Protein AF-A0A925S774-F1 (afdb_monomer_lite)

Sequence (255 aa):
MPGLASLSSIQEVMAKPLRQSVIISGEKPARPSYGESISQSTIIVLGDYANTGKIKVSEVLSGDPSWTNKTLTLRSPLVMGCRLQPVPSFKNGAFIYRPPQSKGGRWGITNEEYWEAFDLPDQISFVKYLVPIYKKQSEQQRLQALSELFIEQNIPKAGEFDGDPHSTFKKEFLWAITKMRKPENFEIVQKLYGRKDLSSTDKLSLQDWIGNTLDPRANSLLIEALNSKDRFVVSDAVTKLTSYYRNDKTDAALL

Radius of gyration: 23.53 Å; chains: 1; bounding box: 48×36×99 Å

Structure (mmCIF, N/CA/C/O backbone):
data_AF-A0A925S774-F1
#
_entry.id   AF-A0A925S774-F1
#
loop_
_atom_site.group_PDB
_atom_site.id
_atom_site.type_symbol
_atom_site.label_atom_id
_atom_site.label_alt_id
_atom_site.label_comp_id
_atom_site.label_asym_id
_atom_site.label_entity_id
_atom_site.label_seq_id
_atom_site.pdbx_PDB_ins_code
_atom_site.Cartn_x
_atom_site.Cartn_y
_atom_site.Cartn_z
_atom_site.occupancy
_atom_site.B_iso_or_equiv
_atom_site.auth_seq_id
_atom_site.auth_comp_id
_atom_site.auth_asym_id
_atom_site.auth_atom_id
_atom_site.pdbx_PDB_model_num
ATOM 1 N N . MET A 1 1 ? -5.543 -14.238 65.772 1.00 36.91 1 MET A N 1
ATOM 2 C CA . MET A 1 1 ? -4.704 -14.176 64.558 1.00 36.91 1 MET A CA 1
ATOM 3 C C . MET A 1 1 ? -5.499 -14.739 63.387 1.00 36.91 1 MET A C 1
ATOM 5 O O . MET A 1 1 ? -6.202 -15.720 63.601 1.00 36.91 1 MET A O 1
ATOM 9 N N . PRO A 1 2 ? -5.473 -14.075 62.222 1.00 37.09 2 PRO A N 1
ATOM 10 C CA . PRO A 1 2 ? -6.394 -14.298 61.111 1.00 37.09 2 PRO A CA 1
ATOM 11 C C . PRO A 1 2 ? -5.859 -15.336 60.114 1.00 37.09 2 PRO A C 1
ATOM 13 O O . PRO A 1 2 ? -4.668 -15.355 59.812 1.00 37.09 2 PRO A O 1
ATOM 16 N N . GLY A 1 3 ? -6.748 -16.170 59.574 1.00 34.72 3 GLY A N 1
ATOM 17 C CA . GLY A 1 3 ? -6.476 -17.009 58.408 1.00 34.72 3 GLY A CA 1
ATOM 18 C C . GLY A 1 3 ? -6.933 -16.287 57.144 1.00 34.72 3 GLY A C 1
ATOM 19 O O . GLY A 1 3 ? -8.131 -16.153 56.909 1.00 34.72 3 GLY A O 1
ATOM 20 N N . LEU A 1 4 ? -5.975 -15.783 56.368 1.00 38.62 4 LEU A N 1
ATOM 21 C CA . LEU A 1 4 ? -6.181 -15.188 55.049 1.00 38.62 4 LEU A CA 1
ATOM 22 C C . LEU A 1 4 ? -6.755 -16.238 54.087 1.00 38.62 4 LEU A C 1
ATOM 24 O O . LEU A 1 4 ? -6.073 -17.196 53.725 1.00 38.62 4 LEU A O 1
ATOM 28 N N . ALA A 1 5 ? -8.001 -16.039 53.660 1.00 40.75 5 ALA A N 1
ATOM 29 C CA . ALA A 1 5 ? -8.558 -16.743 52.516 1.00 40.75 5 ALA A CA 1
ATOM 30 C C . ALA A 1 5 ? -7.826 -16.271 51.251 1.00 40.75 5 ALA A C 1
ATOM 32 O O . ALA A 1 5 ? -7.873 -15.098 50.881 1.00 40.75 5 ALA A O 1
ATOM 33 N N . SER A 1 6 ? -7.106 -17.208 50.641 1.00 39.47 6 SER A N 1
ATOM 34 C CA . SER A 1 6 ? -6.408 -17.066 49.368 1.00 39.47 6 SER A CA 1
ATOM 35 C C . SER A 1 6 ? -7.369 -16.580 48.279 1.00 39.47 6 SER A C 1
ATOM 37 O O . SER A 1 6 ? -8.376 -17.228 47.991 1.00 39.47 6 SER A O 1
ATOM 39 N N . LEU A 1 7 ? -7.045 -15.427 47.693 1.00 38.47 7 LEU A N 1
ATOM 40 C CA . LEU A 1 7 ? -7.668 -14.895 46.487 1.00 38.47 7 LEU A CA 1
ATOM 41 C C . LEU A 1 7 ? -7.453 -15.901 45.353 1.00 38.47 7 LEU A C 1
ATOM 43 O O . LEU A 1 7 ? -6.357 -16.016 44.807 1.00 38.47 7 LEU A O 1
ATOM 47 N N . SER A 1 8 ? -8.510 -16.633 45.008 1.00 38.59 8 SER A N 1
ATOM 48 C CA . SER A 1 8 ? -8.566 -17.434 43.792 1.00 38.59 8 SER A CA 1
ATOM 49 C C . SER A 1 8 ? -8.264 -16.533 42.599 1.00 38.59 8 SER A C 1
ATOM 51 O O . SER A 1 8 ? -8.978 -15.560 42.343 1.00 38.59 8 SER A O 1
ATOM 53 N N . SER A 1 9 ? -7.184 -16.866 41.903 1.00 38.69 9 SER A N 1
ATOM 54 C CA . SER A 1 9 ? -6.760 -16.271 40.649 1.00 38.69 9 SER A CA 1
ATOM 55 C C . SER A 1 9 ? -7.933 -16.192 39.675 1.00 38.69 9 SER A C 1
ATOM 57 O O . SER A 1 9 ? -8.480 -17.202 39.233 1.00 38.69 9 SER A O 1
ATOM 59 N N . ILE A 1 10 ? -8.317 -14.967 39.321 1.00 38.22 10 ILE A N 1
ATOM 60 C CA . ILE A 1 10 ? -9.140 -14.713 38.145 1.00 38.22 10 ILE A CA 1
ATOM 61 C C . ILE A 1 10 ? -8.272 -15.123 36.956 1.00 38.22 10 ILE A C 1
ATOM 63 O O . ILE A 1 10 ? -7.380 -14.386 36.542 1.00 38.22 10 ILE A O 1
ATOM 67 N N . GLN A 1 11 ? -8.475 -16.339 36.453 1.00 32.88 11 GLN A N 1
ATOM 68 C CA . GLN A 1 11 ? -7.984 -16.712 35.136 1.00 32.88 11 GLN A CA 1
ATOM 69 C C . GLN A 1 11 ? -8.674 -15.789 34.133 1.00 32.88 11 GLN A C 1
ATOM 71 O O . GLN A 1 11 ? -9.868 -15.925 33.864 1.00 32.88 11 GLN A O 1
ATOM 76 N N . GLU A 1 12 ? -7.921 -14.827 33.600 1.00 34.88 12 GLU A N 1
ATOM 77 C CA . GLU A 1 12 ? -8.267 -14.157 32.355 1.00 34.88 12 GLU A CA 1
ATOM 78 C C . GLU A 1 12 ? -8.501 -15.243 31.306 1.00 34.88 12 GLU A C 1
ATOM 80 O O . GLU A 1 12 ? -7.576 -15.893 30.817 1.00 34.88 12 GLU A O 1
ATOM 85 N N . VAL A 1 13 ? -9.773 -15.482 30.991 1.00 34.94 13 VAL A N 1
ATOM 86 C CA . VAL A 1 13 ? -10.162 -16.297 29.849 1.00 34.94 13 VAL A CA 1
ATOM 87 C C . VAL A 1 13 ? -9.709 -15.522 28.618 1.00 34.94 13 VAL A C 1
ATOM 89 O O . VAL A 1 13 ? -10.428 -14.653 28.123 1.00 34.94 13 VAL A O 1
ATOM 92 N N . MET A 1 14 ? -8.489 -15.800 28.155 1.00 37.44 14 MET A N 1
ATOM 93 C CA . MET A 1 14 ? -7.995 -15.302 26.880 1.00 37.44 14 MET A CA 1
ATOM 94 C C . MET A 1 14 ? -8.984 -15.754 25.806 1.00 37.44 14 MET A C 1
ATOM 96 O O . MET A 1 14 ? -9.117 -16.946 25.517 1.00 37.44 14 MET A O 1
ATOM 100 N N . ALA A 1 15 ? -9.753 -14.802 25.279 1.00 47.84 15 ALA A N 1
ATOM 101 C CA . ALA A 1 15 ? -10.715 -15.065 24.225 1.00 47.84 15 ALA A CA 1
ATOM 102 C C . ALA A 1 15 ? -9.961 -15.666 23.033 1.00 47.84 15 ALA A C 1
ATOM 104 O O . ALA A 1 15 ? -8.991 -15.081 22.553 1.00 47.84 15 ALA A O 1
ATOM 105 N N . LYS A 1 16 ? -10.383 -16.853 22.580 1.00 51.81 16 LYS A N 1
ATOM 106 C CA . LYS A 1 16 ? -9.793 -17.480 21.393 1.00 51.81 16 LYS A CA 1
ATOM 107 C C . LYS A 1 16 ? -9.927 -16.516 20.202 1.00 51.81 16 LYS A C 1
ATOM 109 O O . LYS A 1 16 ? -11.007 -15.941 20.043 1.00 51.81 16 LYS A O 1
ATOM 114 N N . PRO A 1 17 ? -8.877 -16.343 19.380 1.00 56.78 17 PRO A N 1
ATOM 115 C CA . PRO A 1 17 ? -8.940 -15.471 18.213 1.00 56.78 17 PRO A CA 1
ATOM 116 C C . PRO A 1 17 ? -10.070 -15.914 17.273 1.00 56.78 17 PRO A C 1
ATOM 118 O O . PRO A 1 17 ? -10.268 -17.111 17.038 1.00 56.78 17 PRO A O 1
ATOM 121 N N . LEU A 1 18 ? -10.840 -14.940 16.779 1.00 60.78 18 LEU A N 1
ATOM 122 C CA . LEU A 1 18 ? -11.929 -15.158 15.829 1.00 60.78 18 LEU A CA 1
ATOM 123 C C . LEU A 1 18 ? -11.348 -15.688 14.513 1.00 60.78 18 LEU A C 1
ATOM 125 O O . LEU A 1 18 ? -10.539 -15.021 13.882 1.00 60.78 18 LEU A O 1
ATOM 129 N N . ARG A 1 19 ? -11.779 -16.882 14.090 1.00 66.50 19 ARG A N 1
ATOM 130 C CA . ARG A 1 19 ? -11.397 -17.473 12.790 1.00 66.50 19 ARG A CA 1
ATOM 131 C C . ARG A 1 19 ? -12.349 -17.110 11.651 1.00 66.50 19 ARG A C 1
ATOM 133 O O . ARG A 1 19 ? -12.074 -17.399 10.493 1.00 66.50 19 ARG A O 1
ATOM 140 N N . GLN A 1 20 ? -13.498 -16.535 11.988 1.00 74.50 20 GLN A N 1
ATOM 141 C CA . GLN A 1 20 ? -14.503 -16.063 11.046 1.00 74.50 20 GLN A CA 1
ATOM 142 C C . GLN A 1 20 ? -14.940 -14.674 11.485 1.00 74.50 20 GLN A C 1
ATOM 144 O O . GLN A 1 20 ? -15.137 -14.437 12.679 1.00 74.50 20 GLN A O 1
ATOM 149 N N . SER A 1 21 ? -15.065 -13.774 10.514 1.00 76.25 21 SER A N 1
ATOM 150 C CA . SER A 1 21 ? -15.484 -12.402 10.762 1.00 76.25 21 SER A CA 1
ATOM 151 C C . SER A 1 21 ? -16.943 -12.404 11.209 1.00 76.25 21 SER A C 1
ATOM 153 O O . SER A 1 21 ? -17.798 -13.024 10.572 1.00 76.25 21 SER A O 1
ATOM 155 N N . VAL A 1 22 ? -17.226 -11.719 12.311 1.00 76.44 22 VAL A N 1
ATOM 156 C CA . VAL A 1 22 ? -18.592 -11.373 12.711 1.00 76.44 22 VAL A CA 1
ATOM 157 C C . VAL A 1 22 ? -19.098 -10.158 11.933 1.00 76.44 22 VAL A C 1
ATOM 159 O O . VAL A 1 22 ? -20.306 -9.923 11.865 1.00 76.44 22 VAL A O 1
ATOM 162 N N . ILE A 1 23 ? -18.188 -9.398 11.317 1.00 72.94 23 ILE A N 1
ATOM 163 C CA . ILE A 1 23 ? -18.511 -8.366 10.339 1.00 72.94 23 ILE A CA 1
ATOM 164 C C . ILE A 1 23 ? -18.872 -9.057 9.018 1.00 72.94 23 ILE A C 1
ATOM 166 O O . ILE A 1 23 ? -18.025 -9.403 8.194 1.00 72.94 23 ILE A O 1
ATOM 170 N N . ILE A 1 24 ? -20.171 -9.230 8.777 1.00 67.50 24 ILE A N 1
ATOM 171 C CA . ILE A 1 24 ? -20.668 -9.745 7.497 1.00 67.50 24 ILE A CA 1
ATOM 172 C C . ILE A 1 24 ? -20.478 -8.661 6.430 1.00 67.50 24 ILE A C 1
ATOM 174 O O . ILE A 1 24 ? -21.364 -7.842 6.179 1.00 67.50 24 ILE A O 1
ATOM 178 N N . SER A 1 25 ? -19.308 -8.642 5.795 1.00 56.09 25 SER A N 1
ATOM 179 C CA . SER A 1 25 ? -19.099 -7.831 4.598 1.00 56.09 25 SER A CA 1
ATOM 180 C C . SER A 1 25 ? -20.001 -8.348 3.468 1.00 56.09 25 SER A C 1
ATOM 182 O O . SER A 1 25 ? -20.034 -9.542 3.171 1.00 56.09 25 SER A O 1
ATOM 184 N N . GLY A 1 26 ? -20.777 -7.455 2.844 1.00 50.75 26 GLY A N 1
ATOM 185 C CA . GLY A 1 26 ? -21.326 -7.733 1.514 1.00 50.75 26 GLY A CA 1
ATOM 186 C C . GLY A 1 26 ? -20.190 -7.902 0.497 1.00 50.75 26 GLY A C 1
ATOM 187 O O . GLY A 1 26 ? -19.031 -7.628 0.811 1.00 50.75 26 GLY A O 1
ATOM 188 N N . GLU A 1 27 ? -20.500 -8.327 -0.730 1.00 38.78 27 GLU A N 1
ATOM 189 C CA . GLU A 1 27 ? -19.488 -8.400 -1.790 1.00 38.78 27 GLU A CA 1
ATOM 190 C C . GLU A 1 27 ? -18.751 -7.049 -1.928 1.00 38.78 27 GLU A C 1
ATOM 192 O O . GLU A 1 27 ? -19.348 -6.040 -2.302 1.00 38.78 27 GLU A O 1
ATOM 197 N N . LYS A 1 28 ? -17.443 -7.082 -1.623 1.00 39.91 28 LYS A N 1
ATOM 198 C CA . LYS A 1 28 ? -16.423 -6.010 -1.587 1.00 39.91 28 LYS A CA 1
ATOM 199 C C . LYS A 1 28 ? -16.338 -5.147 -0.313 1.00 39.91 28 LYS A C 1
ATOM 201 O O . LYS A 1 28 ? -17.133 -4.227 -0.130 1.00 39.91 28 LYS A O 1
ATOM 206 N N . PRO A 1 29 ? -15.196 -5.195 0.400 1.00 44.47 29 PRO A N 1
ATOM 207 C CA . PRO A 1 29 ? -14.513 -3.959 0.759 1.00 44.47 29 PRO A CA 1
ATOM 208 C C . PRO A 1 29 ? -14.021 -3.319 -0.550 1.00 44.47 29 PRO A C 1
ATOM 210 O O . PRO A 1 29 ? -13.108 -3.817 -1.202 1.00 44.47 29 PRO A O 1
ATOM 213 N N . ALA A 1 30 ? -14.664 -2.238 -0.994 1.00 47.44 30 ALA A N 1
ATOM 214 C CA . ALA A 1 30 ? -14.356 -1.555 -2.257 1.00 47.44 30 ALA A CA 1
ATOM 215 C C . ALA A 1 30 ? -13.073 -0.699 -2.204 1.00 47.44 30 ALA A C 1
ATOM 217 O O . ALA A 1 30 ? -12.973 0.299 -2.920 1.00 47.44 30 ALA A O 1
ATOM 218 N N . ARG A 1 31 ? -12.109 -1.037 -1.338 1.00 59.59 31 ARG A N 1
ATOM 219 C CA . ARG A 1 31 ? -10.881 -0.256 -1.169 1.00 59.59 31 ARG A CA 1
ATOM 220 C C . ARG A 1 31 ? -9.673 -1.002 -1.719 1.00 59.59 31 ARG A C 1
ATOM 222 O O . ARG A 1 31 ? -9.519 -2.188 -1.441 1.00 59.59 31 ARG A O 1
ATOM 229 N N . PRO A 1 32 ? -8.828 -0.322 -2.507 1.00 64.06 32 PRO A N 1
ATOM 230 C CA . PRO A 1 32 ? -7.677 -0.945 -3.139 1.00 64.06 32 PRO A CA 1
ATOM 231 C C . PRO A 1 32 ? -6.551 -1.286 -2.148 1.00 64.06 32 PRO A C 1
ATOM 233 O O . PRO A 1 32 ? -5.730 -2.134 -2.487 1.00 64.06 32 PRO A O 1
ATOM 236 N N . SER A 1 33 ? -6.494 -0.644 -0.967 1.00 85.25 33 SER A N 1
ATOM 237 C CA . SER A 1 33 ? -5.431 -0.836 0.034 1.00 85.25 33 SER A CA 1
ATOM 238 C C . SER A 1 33 ? -5.811 -0.344 1.448 1.00 85.25 33 SER A C 1
ATOM 240 O O . SER A 1 33 ? -6.669 0.530 1.605 1.00 85.25 33 SER A O 1
ATOM 242 N N . TYR A 1 34 ? -5.125 -0.847 2.479 1.00 90.75 34 TYR A N 1
ATOM 243 C CA . TYR A 1 34 ? -5.131 -0.313 3.850 1.00 90.75 34 TYR A CA 1
ATOM 244 C C . TYR A 1 34 ? -4.501 1.083 3.912 1.00 90.75 34 TYR A C 1
ATOM 246 O O . TYR A 1 34 ? -4.963 1.953 4.657 1.00 90.75 34 TYR A O 1
ATOM 254 N N . GLY A 1 35 ? -3.453 1.312 3.117 1.00 90.62 35 GLY A N 1
ATOM 255 C CA . GLY A 1 35 ? -2.714 2.568 3.066 1.00 90.62 35 GLY A CA 1
ATOM 256 C C . GLY A 1 35 ? -3.563 3.796 2.778 1.00 90.62 35 GLY A C 1
ATOM 257 O O . GLY A 1 35 ? -3.311 4.863 3.345 1.00 90.62 35 GLY A O 1
ATOM 258 N N . GLU A 1 36 ? -4.595 3.652 1.944 1.00 87.75 36 GLU A N 1
ATOM 259 C CA . GLU A 1 36 ? -5.546 4.728 1.663 1.00 87.75 36 GLU A CA 1
ATOM 260 C C . GLU A 1 36 ? -6.280 5.169 2.931 1.00 87.75 36 GLU A C 1
ATOM 262 O O . GLU A 1 36 ? -6.317 6.358 3.258 1.00 87.75 36 GLU A O 1
ATOM 267 N N . SER A 1 37 ? -6.822 4.203 3.673 1.00 87.50 37 SER A N 1
ATOM 268 C CA . SER A 1 37 ? -7.566 4.459 4.902 1.00 87.50 37 SER A CA 1
ATOM 269 C C . SER A 1 37 ? -6.668 5.004 6.007 1.00 87.50 37 SER A C 1
ATOM 271 O O . SER A 1 37 ? -7.044 5.971 6.668 1.00 87.50 37 SER A O 1
ATOM 273 N N . ILE A 1 38 ? -5.460 4.455 6.166 1.00 92.38 38 ILE A N 1
ATOM 274 C CA . ILE A 1 38 ? -4.495 4.918 7.171 1.00 92.38 38 ILE A CA 1
ATOM 275 C C . ILE A 1 38 ? -4.065 6.363 6.887 1.00 92.38 38 ILE A C 1
ATOM 277 O O . ILE A 1 38 ? -4.067 7.194 7.796 1.00 92.38 38 ILE A O 1
ATOM 281 N N . SER A 1 39 ? -3.749 6.693 5.632 1.00 89.44 39 SER A N 1
ATOM 282 C CA . SER A 1 39 ? -3.259 8.027 5.250 1.00 89.44 39 SER A CA 1
ATOM 283 C C . SER A 1 39 ? -4.305 9.135 5.423 1.00 89.44 39 SER A C 1
ATOM 285 O O . SER A 1 39 ? -3.945 10.286 5.649 1.00 89.44 39 SER A O 1
ATOM 287 N N . GLN A 1 40 ? -5.594 8.801 5.325 1.00 86.94 40 GLN A N 1
ATOM 288 C CA . GLN A 1 40 ? -6.712 9.741 5.490 1.00 86.94 40 GLN A CA 1
ATOM 289 C C . GLN A 1 40 ? -7.242 9.807 6.932 1.00 86.94 40 GLN A C 1
ATOM 291 O O . GLN A 1 40 ? -8.142 10.597 7.221 1.00 86.94 40 GLN A O 1
ATOM 296 N N . SER A 1 41 ? -6.739 8.952 7.823 1.00 90.12 41 SER A N 1
ATOM 297 C CA . SER A 1 41 ? -7.236 8.839 9.193 1.00 90.12 41 SER A CA 1
ATOM 298 C C . SER A 1 41 ? -6.685 9.922 10.117 1.00 90.12 41 SER A C 1
ATOM 300 O O . SER A 1 41 ? -5.528 10.338 10.011 1.00 90.12 41 SER A O 1
ATOM 302 N N . THR A 1 42 ? -7.502 10.335 11.083 1.00 90.31 42 THR A N 1
ATOM 303 C CA . THR A 1 42 ? -7.055 11.168 12.212 1.00 90.31 42 THR A CA 1
ATOM 304 C C . THR A 1 42 ? -6.754 10.324 13.443 1.00 90.31 42 THR A C 1
ATOM 306 O O . THR A 1 42 ? -5.805 10.621 14.169 1.00 90.31 42 THR A O 1
ATOM 309 N N . ILE A 1 43 ? -7.524 9.255 13.663 1.00 93.19 43 ILE A N 1
ATOM 310 C CA . ILE A 1 43 ? -7.390 8.354 14.809 1.00 93.19 43 ILE A CA 1
ATOM 311 C C . ILE A 1 43 ? -7.452 6.902 14.323 1.00 93.19 43 ILE A C 1
ATOM 313 O O . ILE A 1 43 ? -8.297 6.552 13.498 1.00 93.19 43 ILE A O 1
ATOM 317 N N . ILE A 1 44 ? -6.564 6.061 14.853 1.00 96.06 44 ILE A N 1
ATOM 318 C CA . ILE A 1 44 ? -6.593 4.605 14.689 1.00 96.06 44 ILE A CA 1
ATOM 319 C C . ILE A 1 44 ? -6.409 3.978 16.065 1.00 96.06 44 ILE A C 1
ATOM 321 O O . ILE A 1 44 ? -5.420 4.259 16.744 1.00 96.06 44 ILE A O 1
ATOM 325 N N . VAL A 1 45 ? -7.344 3.123 16.463 1.00 96.94 45 VAL A N 1
ATOM 326 C CA . VAL A 1 45 ? -7.343 2.468 17.776 1.00 96.94 45 VAL A CA 1
ATOM 327 C C . VAL A 1 45 ? -7.610 0.979 17.656 1.00 96.94 45 VAL A C 1
ATOM 329 O O . VAL A 1 45 ? -8.238 0.526 16.698 1.00 96.94 45 VAL A O 1
ATOM 332 N N . LEU A 1 46 ? -7.174 0.237 18.666 1.00 97.12 46 LEU A N 1
ATOM 333 C CA . LEU A 1 46 ? -7.607 -1.126 18.925 1.00 97.12 46 LEU A CA 1
ATOM 334 C C . LEU A 1 46 ? -8.515 -1.151 20.148 1.00 97.12 46 LEU A C 1
ATOM 336 O O . LEU A 1 46 ? -8.349 -0.345 21.069 1.00 97.12 46 LEU A O 1
ATOM 340 N N . GLY A 1 47 ? -9.478 -2.066 20.168 1.00 96.75 47 GLY A N 1
ATOM 341 C CA . GLY A 1 47 ? -10.372 -2.177 21.312 1.00 96.75 47 GLY A CA 1
ATOM 342 C C . GLY A 1 47 ? -11.542 -3.127 21.133 1.00 96.75 47 GLY A C 1
ATOM 343 O O . GLY A 1 47 ? -11.659 -3.842 20.141 1.00 96.75 47 GLY A O 1
ATOM 344 N N . ASP A 1 48 ? -12.436 -3.092 22.112 1.00 96.69 48 ASP A N 1
ATOM 345 C CA . ASP A 1 48 ? -13.675 -3.861 22.096 1.00 96.69 48 ASP A CA 1
ATOM 346 C C . ASP A 1 48 ? -14.829 -2.971 21.644 1.00 96.69 48 ASP A C 1
ATOM 348 O O . ASP A 1 48 ? -15.048 -1.891 22.199 1.00 96.69 48 ASP A O 1
ATOM 352 N N . TYR A 1 49 ? -15.592 -3.439 20.663 1.00 94.69 49 TYR A N 1
ATOM 353 C CA . TYR A 1 49 ? -16.782 -2.761 20.177 1.00 94.69 49 TYR A CA 1
ATOM 354 C C . TYR A 1 49 ? -18.047 -3.357 20.786 1.00 94.69 49 TYR A C 1
ATOM 356 O O . TYR A 1 49 ? -18.277 -4.567 20.749 1.00 94.69 49 TYR A O 1
ATOM 364 N N . ALA A 1 50 ? -18.900 -2.480 21.304 1.00 93.62 50 ALA A N 1
ATOM 365 C CA . ALA A 1 50 ? -20.271 -2.793 21.661 1.00 93.62 50 ALA A CA 1
ATOM 366 C C . ALA A 1 50 ? -21.218 -2.287 20.568 1.00 93.62 50 ALA A C 1
ATOM 368 O O . ALA A 1 50 ? -21.135 -1.123 20.162 1.00 93.62 50 ALA A O 1
ATOM 369 N N . ASN A 1 51 ? -22.185 -3.121 20.182 1.00 88.50 51 ASN A N 1
ATOM 370 C CA . ASN A 1 51 ? -23.247 -2.818 19.211 1.00 88.50 51 ASN A CA 1
ATOM 371 C C . ASN A 1 51 ? -24.073 -1.551 19.529 1.00 88.50 51 ASN A C 1
ATOM 373 O O . ASN A 1 51 ? -24.811 -1.062 18.681 1.00 88.50 51 ASN A O 1
ATOM 377 N N . THR A 1 52 ? -23.923 -0.973 20.723 1.00 90.19 52 THR A N 1
ATOM 378 C CA . THR A 1 52 ? -24.453 0.344 21.100 1.00 90.19 52 THR A CA 1
ATOM 379 C C . THR A 1 52 ? -23.642 1.521 20.541 1.00 90.19 52 THR A C 1
ATOM 381 O O . THR A 1 52 ? -23.882 2.656 20.942 1.00 90.19 52 THR A O 1
ATOM 384 N N . GLY A 1 53 ? -22.631 1.286 19.697 1.00 90.31 53 GLY A N 1
ATOM 385 C CA . GLY A 1 53 ? -21.759 2.349 19.184 1.00 90.31 53 GLY A CA 1
ATOM 386 C C . GLY A 1 53 ? -20.676 2.790 20.172 1.00 90.31 53 GLY A C 1
ATOM 387 O O . GLY A 1 53 ? -20.272 3.949 20.154 1.00 90.31 53 GLY A O 1
ATOM 388 N N . LYS A 1 54 ? -20.218 1.902 21.064 1.00 94.94 54 LYS A N 1
ATOM 389 C CA . LYS A 1 54 ? -19.144 2.214 22.023 1.00 94.94 54 LYS A CA 1
ATOM 390 C C . LYS A 1 54 ? -17.897 1.402 21.714 1.00 94.94 54 LYS A C 1
ATOM 392 O O . LYS A 1 54 ? -18.007 0.204 21.477 1.00 94.94 54 LYS A O 1
ATOM 397 N N . ILE A 1 55 ? -16.729 2.037 21.762 1.00 96.19 55 ILE A N 1
ATOM 398 C CA . ILE A 1 55 ? -15.430 1.374 21.592 1.00 96.19 55 ILE A CA 1
ATOM 399 C C . ILE A 1 55 ? -14.631 1.558 22.876 1.00 96.19 55 ILE A C 1
ATOM 401 O O . ILE A 1 55 ? -14.261 2.681 23.214 1.00 96.19 55 ILE A O 1
ATOM 405 N N . LYS A 1 56 ? -14.352 0.472 23.596 1.00 97.69 56 LYS A N 1
ATOM 406 C CA . LYS A 1 56 ? -13.423 0.486 24.728 1.00 97.69 56 LYS A CA 1
ATOM 407 C C . LYS A 1 56 ? -12.006 0.321 24.188 1.00 97.69 56 LYS A C 1
ATOM 409 O O . LYS A 1 56 ? -11.642 -0.770 23.759 1.00 97.69 56 LYS A O 1
ATOM 414 N N . VAL A 1 57 ? -11.232 1.401 24.193 1.00 97.81 57 VAL A N 1
ATOM 415 C CA . VAL A 1 57 ? -9.894 1.450 23.592 1.00 97.81 57 VAL A CA 1
ATOM 416 C C . VAL A 1 57 ? -8.894 0.715 24.474 1.00 97.81 57 VAL A C 1
ATOM 418 O O . VAL A 1 57 ? -8.716 1.077 25.637 1.00 97.81 57 VAL A O 1
ATOM 421 N N . SER A 1 58 ? -8.217 -0.282 23.915 1.00 97.31 58 SER A N 1
ATOM 422 C CA . SER A 1 58 ? -7.080 -0.957 24.547 1.00 97.31 58 SER A CA 1
ATOM 423 C C . SER A 1 58 ? -5.744 -0.350 24.122 1.00 97.31 58 SER A C 1
ATOM 425 O O . SER A 1 58 ? -4.823 -0.287 24.929 1.00 97.31 58 SER A O 1
ATOM 427 N N . GLU A 1 59 ? -5.643 0.141 22.885 1.00 97.31 59 GLU A N 1
ATOM 428 C CA . GLU A 1 59 ? -4.404 0.678 22.318 1.00 97.31 59 GLU A CA 1
ATOM 429 C C . GLU A 1 59 ? -4.711 1.782 21.297 1.00 97.31 59 GLU A C 1
ATOM 431 O O . GLU A 1 59 ? -5.675 1.689 20.536 1.00 97.31 59 GLU A O 1
ATOM 436 N N . VAL A 1 60 ? -3.882 2.827 21.248 1.00 97.00 60 VAL A N 1
ATOM 437 C CA . VAL A 1 60 ? -3.946 3.869 20.213 1.00 97.00 60 VAL A CA 1
ATOM 438 C C . VAL A 1 60 ? -2.765 3.681 19.265 1.00 97.00 60 VAL A C 1
ATOM 440 O O . VAL A 1 60 ? -1.624 3.916 19.648 1.00 97.00 60 VAL A O 1
ATOM 443 N N . LEU A 1 61 ? -3.038 3.296 18.016 1.00 96.31 61 LEU A N 1
ATOM 444 C CA . LEU A 1 61 ? -2.007 3.138 16.981 1.00 96.31 61 LEU A CA 1
ATOM 445 C C . LEU A 1 61 ? -1.657 4.475 16.312 1.00 96.31 61 LEU A C 1
ATOM 447 O O . LEU A 1 61 ? -0.544 4.678 15.835 1.00 96.31 61 LEU A O 1
ATOM 451 N N . SER A 1 62 ? -2.621 5.395 16.243 1.00 95.19 62 SER A N 1
ATOM 452 C CA . SER A 1 62 ? -2.445 6.743 15.700 1.00 95.19 62 SER A CA 1
ATOM 453 C C . SER A 1 62 ? -3.431 7.711 16.342 1.00 95.19 62 SER A C 1
ATOM 455 O O . SER A 1 62 ? -4.612 7.397 16.456 1.00 95.19 62 SER A O 1
ATOM 457 N N . GLY A 1 63 ? -2.977 8.927 16.640 1.00 92.62 63 GLY A N 1
ATOM 458 C CA . GLY A 1 63 ? -3.792 9.985 17.239 1.00 92.62 63 GLY A CA 1
ATOM 459 C C . GLY A 1 63 ? -3.295 10.342 18.636 1.00 92.62 63 GLY A C 1
ATOM 460 O O . GLY A 1 63 ? -2.128 10.124 18.951 1.00 92.62 63 GLY A O 1
ATOM 461 N N . ASP A 1 64 ? -4.173 10.911 19.458 1.00 93.38 64 ASP A N 1
ATOM 462 C CA . ASP A 1 64 ? -3.850 11.274 20.839 1.00 93.38 64 ASP A CA 1
ATOM 463 C C . ASP A 1 64 ? -3.744 10.007 21.725 1.00 93.38 64 ASP A C 1
ATOM 465 O O . ASP A 1 64 ? -4.733 9.284 21.885 1.00 93.38 64 ASP A O 1
ATOM 469 N N . PRO A 1 65 ? -2.578 9.720 22.337 1.00 94.31 65 PRO A N 1
ATOM 470 C CA . PRO A 1 65 ? -2.395 8.549 23.198 1.00 94.31 65 PRO A CA 1
ATOM 471 C C . PRO A 1 65 ? -3.277 8.551 24.452 1.00 94.31 65 PRO A C 1
ATOM 473 O O . PRO A 1 65 ? -3.524 7.490 25.033 1.00 94.31 65 PRO A O 1
ATOM 476 N N . SER A 1 66 ? -3.791 9.719 24.865 1.00 94.75 66 SER A N 1
ATOM 477 C CA . SER A 1 66 ? -4.644 9.868 26.049 1.00 94.75 66 SER A CA 1
ATOM 478 C C . SER A 1 66 ? -5.962 9.095 25.952 1.00 94.75 66 SER A C 1
ATOM 480 O O . SER A 1 66 ? -6.674 8.973 26.947 1.00 94.75 66 SER A O 1
ATOM 482 N N . TRP A 1 67 ? -6.315 8.591 24.768 1.00 93.50 67 TRP A N 1
ATOM 483 C CA . TRP A 1 67 ? -7.520 7.800 24.533 1.00 93.50 67 TRP A CA 1
ATOM 484 C C . TRP A 1 67 ? -7.387 6.335 24.962 1.00 93.50 67 TRP A C 1
ATOM 486 O O . TRP A 1 67 ? -8.397 5.641 25.053 1.00 93.50 67 TRP A O 1
ATOM 496 N N . THR A 1 68 ? -6.179 5.871 25.284 1.00 95.75 68 THR A N 1
ATOM 497 C CA . THR A 1 68 ? -5.944 4.524 25.826 1.00 95.75 68 THR A CA 1
ATOM 498 C C . THR A 1 68 ? -6.766 4.302 27.100 1.00 95.75 68 THR A C 1
ATOM 500 O O . THR A 1 68 ? -6.822 5.174 27.967 1.00 95.75 68 THR A O 1
ATOM 503 N N . ASN A 1 69 ? -7.421 3.143 27.223 1.00 95.44 69 ASN A N 1
ATOM 504 C CA . ASN A 1 69 ? -8.348 2.790 28.308 1.00 95.44 69 ASN A CA 1
ATOM 505 C C . ASN A 1 69 ? -9.605 3.677 28.426 1.00 95.44 69 ASN A C 1
ATOM 507 O O . ASN A 1 69 ? -10.392 3.494 29.360 1.00 95.44 69 ASN A O 1
ATOM 511 N N . LYS A 1 70 ? -9.845 4.609 27.492 1.00 96.25 70 LYS A N 1
ATOM 512 C CA . LYS A 1 70 ? -11.095 5.382 27.422 1.00 96.25 70 LYS A CA 1
ATOM 513 C C . LYS A 1 70 ? -12.138 4.667 26.565 1.00 96.25 70 LYS A C 1
ATOM 515 O O . LYS A 1 70 ? -11.842 3.767 25.782 1.00 96.25 70 LYS A O 1
ATOM 520 N N . THR A 1 71 ? -13.392 5.085 26.721 1.00 96.62 71 THR A N 1
ATOM 521 C CA . THR A 1 71 ? -14.494 4.635 25.864 1.00 96.62 71 THR A CA 1
ATOM 522 C C . THR A 1 71 ? -14.842 5.723 24.857 1.00 96.62 71 THR A C 1
ATOM 524 O O . THR A 1 71 ? -15.250 6.816 25.248 1.00 96.62 71 THR A O 1
ATOM 527 N N . LEU A 1 72 ? -14.714 5.419 23.566 1.00 93.69 72 LEU A N 1
ATOM 528 C CA . LEU A 1 72 ? -15.237 6.251 22.483 1.00 93.69 72 LEU A CA 1
ATOM 529 C C . LEU A 1 72 ? -16.735 6.014 22.367 1.00 93.69 72 LEU A C 1
ATOM 531 O O . LEU A 1 72 ? -17.176 4.864 22.370 1.00 93.69 72 LEU A O 1
ATOM 535 N N . THR A 1 73 ? -17.504 7.086 22.220 1.00 92.94 73 THR A N 1
ATOM 536 C CA . THR A 1 73 ? -18.923 6.996 21.866 1.00 92.94 73 THR A CA 1
ATOM 537 C C . THR A 1 73 ? -19.089 7.515 20.448 1.00 92.94 73 THR A C 1
ATOM 539 O O . THR A 1 73 ? -18.819 8.683 20.179 1.00 92.94 73 THR A O 1
ATOM 542 N N . LEU A 1 74 ? -19.486 6.626 19.543 1.00 89.06 74 LEU A N 1
ATOM 543 C CA . LEU A 1 74 ? -19.791 6.954 18.157 1.00 89.06 74 LEU A CA 1
ATOM 544 C C . LEU A 1 74 ? -21.145 7.672 18.083 1.00 89.06 74 LEU A C 1
ATOM 546 O O . LEU A 1 74 ? -22.019 7.440 18.920 1.00 89.06 74 LEU A O 1
ATOM 550 N N . ARG A 1 75 ? -21.358 8.501 17.053 1.00 85.06 75 ARG A N 1
ATOM 551 C CA . ARG A 1 75 ? -22.667 9.147 16.818 1.00 85.06 75 ARG A CA 1
ATOM 552 C C . ARG A 1 75 ? -23.788 8.141 16.559 1.00 85.06 75 ARG A C 1
ATOM 554 O O . ARG A 1 75 ? -24.945 8.421 16.850 1.00 85.06 75 ARG A O 1
ATOM 561 N N . SER A 1 76 ? -23.444 6.990 15.991 1.00 83.81 76 SER A N 1
ATOM 562 C CA . SER A 1 76 ? -24.348 5.867 15.759 1.00 83.81 76 SER A CA 1
ATOM 563 C C . SER A 1 76 ? -23.573 4.544 15.824 1.00 83.81 76 SER A C 1
ATOM 565 O O . SER A 1 76 ? -22.341 4.550 15.713 1.00 83.81 76 SER A O 1
ATOM 567 N N . PRO A 1 77 ? -24.253 3.401 16.037 1.00 86.06 77 PRO A N 1
ATOM 568 C CA . PRO A 1 77 ? -23.654 2.087 15.832 1.00 86.06 77 PRO A CA 1
ATOM 569 C C . PRO A 1 77 ? -23.000 1.966 14.452 1.00 86.06 77 PRO A C 1
ATOM 571 O O . PRO A 1 77 ? -23.464 2.569 13.488 1.00 86.06 77 PRO A O 1
ATOM 574 N N . LEU A 1 78 ? -21.933 1.168 14.353 1.00 83.50 78 LEU A N 1
ATOM 575 C CA . LEU A 1 78 ? -21.264 0.926 13.083 1.00 83.50 78 LEU A CA 1
ATOM 576 C C . LEU A 1 78 ? -22.238 0.244 12.124 1.00 83.50 78 LEU A C 1
ATOM 578 O O . LEU A 1 78 ? -22.898 -0.733 12.484 1.00 83.50 78 LEU A O 1
ATOM 582 N N . VAL A 1 79 ? -22.279 0.745 10.895 1.00 74.81 79 VAL A N 1
ATOM 583 C CA . VAL A 1 79 ? -23.018 0.151 9.783 1.00 74.81 79 VAL A CA 1
ATOM 584 C C . VAL A 1 79 ? -22.012 -0.116 8.671 1.00 74.81 79 VAL A C 1
ATOM 586 O O . VAL A 1 79 ? -21.211 0.756 8.339 1.00 74.81 79 VAL A O 1
ATOM 589 N N . MET A 1 80 ? -22.024 -1.324 8.109 1.00 66.88 80 MET A N 1
ATOM 590 C CA . MET A 1 80 ? -21.072 -1.735 7.075 1.00 66.88 80 MET A CA 1
ATOM 591 C C . MET A 1 80 ? -21.795 -2.024 5.757 1.00 66.88 80 MET A C 1
ATOM 593 O O . MET A 1 80 ? -22.541 -2.992 5.652 1.00 66.88 80 MET A O 1
ATOM 597 N N . GLY A 1 81 ? -21.513 -1.218 4.726 1.00 61.88 81 GLY A N 1
ATOM 598 C CA . GLY A 1 81 ? -21.837 -1.497 3.319 1.00 61.88 81 GLY A CA 1
ATOM 599 C C . GLY A 1 81 ? -23.270 -1.968 3.021 1.00 61.88 81 GLY A C 1
ATOM 600 O O . GLY A 1 81 ? -24.228 -1.541 3.655 1.00 61.88 81 GLY A O 1
ATOM 601 N N . CYS A 1 82 ? -23.413 -2.838 2.009 1.00 52.19 82 CYS A N 1
ATOM 602 C CA . CYS A 1 82 ? -24.673 -3.257 1.366 1.00 52.19 82 CYS A CA 1
ATOM 603 C C . CYS A 1 82 ? -25.698 -3.992 2.262 1.00 52.19 82 CYS A C 1
ATOM 605 O O . CYS A 1 82 ? -26.622 -4.616 1.738 1.00 52.19 82 CYS A O 1
ATOM 607 N N . ARG A 1 83 ? -25.561 -3.961 3.593 1.00 50.47 83 ARG A N 1
ATOM 608 C CA . ARG A 1 83 ? -26.558 -4.473 4.539 1.00 50.47 83 ARG A CA 1
ATOM 609 C C . ARG A 1 83 ? -26.717 -3.498 5.708 1.00 50.47 83 ARG A C 1
ATOM 611 O O . ARG A 1 83 ? -25.774 -3.228 6.439 1.00 50.47 83 ARG A O 1
ATOM 618 N N . LEU A 1 84 ? -27.948 -3.022 5.906 1.00 52.34 84 LEU A N 1
ATOM 619 C CA . LEU A 1 84 ? -28.389 -2.155 7.012 1.00 52.34 84 LEU A CA 1
ATOM 620 C C . LEU A 1 84 ? -28.459 -2.901 8.360 1.00 52.34 84 LEU A C 1
ATOM 622 O O . LEU A 1 84 ? -29.434 -2.763 9.096 1.00 52.34 84 LEU A O 1
ATOM 626 N N . GLN A 1 85 ? -27.479 -3.745 8.680 1.00 64.81 85 GLN A N 1
ATOM 627 C CA . GLN A 1 85 ? -27.411 -4.357 10.003 1.00 64.81 85 GLN A CA 1
ATOM 628 C C . GLN A 1 85 ? -26.343 -3.653 10.837 1.00 64.81 85 GLN A C 1
ATOM 630 O O . GLN A 1 85 ? -25.233 -3.443 10.340 1.00 64.81 85 GLN A O 1
ATOM 635 N N . PRO A 1 86 ? -26.664 -3.268 12.087 1.00 73.06 86 PRO A N 1
ATOM 636 C CA . PRO A 1 86 ? -25.641 -2.799 13.000 1.00 73.06 86 PRO A CA 1
ATOM 637 C C . PRO A 1 86 ? -24.619 -3.918 13.178 1.00 73.06 86 PRO A C 1
ATOM 639 O O . PRO A 1 86 ? -24.984 -5.087 13.344 1.00 73.06 86 PRO A O 1
ATOM 642 N N . VAL A 1 87 ? -23.340 -3.561 13.128 1.00 82.56 87 VAL A N 1
ATOM 643 C CA . VAL A 1 87 ? -22.262 -4.511 13.401 1.00 82.56 87 VAL A CA 1
ATOM 644 C C . VAL A 1 87 ? -22.492 -5.095 14.809 1.00 82.56 87 VAL A C 1
ATOM 646 O O . VAL A 1 87 ? -22.803 -4.339 15.738 1.00 82.56 87 VAL A O 1
ATOM 649 N N . PRO A 1 88 ? -22.421 -6.425 15.003 1.00 87.19 88 PRO A N 1
ATOM 650 C CA . PRO A 1 88 ? -22.556 -7.018 16.332 1.00 87.19 88 PRO A CA 1
ATOM 651 C C . PRO A 1 88 ? -21.389 -6.599 17.232 1.00 87.19 88 PRO A C 1
ATOM 653 O O . PRO A 1 88 ? -20.385 -6.081 16.763 1.00 87.19 88 PRO A O 1
ATOM 656 N N . SER A 1 89 ? -21.497 -6.826 18.540 1.00 90.75 89 SER A N 1
ATOM 657 C CA . SER A 1 89 ? -20.367 -6.596 19.446 1.00 90.75 89 SER A CA 1
ATOM 658 C C . SER A 1 89 ? -19.225 -7.574 19.145 1.00 90.75 89 SER A C 1
ATOM 660 O O . SER A 1 89 ? -19.473 -8.762 18.939 1.00 90.75 89 SER A O 1
ATOM 662 N N . PH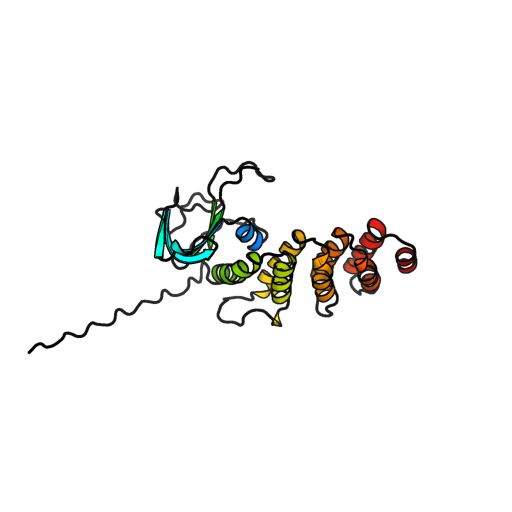E A 1 90 ? -17.980 -7.103 19.178 1.00 90.06 90 PHE A N 1
ATOM 663 C CA . PHE A 1 90 ? -16.786 -7.935 19.001 1.00 90.06 90 PHE A CA 1
ATOM 664 C C . PHE A 1 90 ? -15.604 -7.393 19.793 1.00 90.06 90 PHE A C 1
ATOM 666 O O . PHE A 1 90 ? -15.582 -6.232 20.200 1.00 90.06 90 PHE A O 1
ATOM 673 N N . LYS A 1 91 ? -14.630 -8.267 20.040 1.00 92.88 91 LYS A N 1
ATOM 674 C CA . LYS A 1 91 ? -13.436 -7.950 20.822 1.00 92.88 91 LYS A CA 1
ATOM 675 C C . LYS A 1 91 ? -12.212 -7.829 19.934 1.00 92.88 91 LYS A C 1
ATOM 677 O O . LYS A 1 91 ? -12.168 -8.448 18.873 1.00 92.88 91 LYS A O 1
ATOM 682 N N . ASN A 1 92 ? -11.212 -7.102 20.423 1.00 91.06 92 ASN A N 1
ATOM 683 C CA . ASN A 1 92 ? -9.901 -6.956 19.784 1.00 91.06 92 ASN A CA 1
ATOM 684 C C . ASN A 1 92 ? -9.956 -6.407 18.348 1.00 91.06 92 ASN A C 1
ATOM 686 O O . ASN A 1 92 ? -9.136 -6.780 17.524 1.00 91.06 92 ASN A O 1
ATOM 690 N N . GLY A 1 93 ? -10.906 -5.529 18.039 1.00 92.75 93 GLY A N 1
ATOM 691 C CA . GLY A 1 93 ? -11.032 -4.912 16.724 1.00 92.75 93 GLY A CA 1
ATOM 692 C C . GLY A 1 93 ? -9.996 -3.828 16.452 1.00 92.75 93 GLY A C 1
ATOM 693 O O . GLY A 1 93 ? -9.503 -3.200 17.389 1.00 92.75 93 GLY A O 1
ATOM 694 N N . ALA A 1 94 ? -9.733 -3.550 15.174 1.00 93.75 94 ALA A N 1
ATOM 695 C CA . ALA A 1 94 ? -9.051 -2.338 14.727 1.00 93.75 94 ALA A CA 1
ATOM 696 C C . ALA A 1 94 ? -10.056 -1.352 14.124 1.00 93.75 94 ALA A C 1
ATOM 698 O O . ALA A 1 94 ? -10.846 -1.724 13.257 1.00 93.75 94 ALA A O 1
ATOM 699 N N . PHE A 1 95 ? -10.000 -0.094 14.560 1.00 93.31 95 PHE A N 1
ATOM 700 C CA . PHE A 1 95 ? -10.937 0.957 14.170 1.00 93.31 95 PHE A CA 1
ATOM 701 C C . PHE A 1 95 ? -10.185 2.153 13.595 1.00 93.31 95 PHE A C 1
ATOM 703 O O . PHE A 1 95 ? -9.324 2.730 14.261 1.00 93.31 95 PHE A O 1
ATOM 710 N N . ILE A 1 96 ? -10.526 2.541 12.367 1.00 92.38 96 ILE A N 1
ATOM 711 C CA . ILE A 1 96 ? -9.928 3.675 11.657 1.00 92.38 96 ILE A CA 1
ATOM 712 C C . ILE A 1 96 ? -10.984 4.764 11.507 1.00 92.38 96 ILE A C 1
ATOM 714 O O . ILE A 1 96 ? -11.957 4.596 10.769 1.00 92.38 96 ILE A O 1
ATOM 718 N N . TYR A 1 97 ? -10.766 5.898 12.169 1.00 90.25 97 TYR A N 1
ATOM 719 C CA . TYR A 1 97 ? -11.619 7.071 12.044 1.00 90.25 97 TYR A CA 1
ATOM 720 C C . TYR A 1 97 ? -11.147 7.971 10.909 1.00 90.25 97 TYR A C 1
ATOM 722 O O . TYR A 1 97 ? -9.995 8.424 10.884 1.00 90.25 97 TYR A O 1
ATOM 730 N N . ARG A 1 98 ? -12.066 8.276 9.995 1.00 83.75 98 ARG A N 1
ATOM 731 C CA . ARG A 1 98 ? -11.874 9.269 8.943 1.00 83.75 98 ARG A CA 1
ATOM 732 C C . ARG A 1 98 ? -12.847 10.426 9.165 1.00 83.75 98 ARG A C 1
ATOM 734 O O . ARG A 1 98 ? -14.061 10.199 9.177 1.00 83.75 98 ARG A O 1
ATOM 741 N N . PRO A 1 99 ? -12.334 11.656 9.353 1.00 79.50 99 PRO A N 1
ATOM 742 C CA . PRO A 1 99 ? -13.198 12.809 9.521 1.00 79.50 99 PRO A CA 1
ATOM 743 C C . PRO A 1 99 ? -13.976 13.080 8.222 1.00 79.50 99 PRO A C 1
ATOM 745 O O . PRO A 1 99 ? -13.505 12.710 7.138 1.00 79.50 99 PRO A O 1
ATOM 748 N N . PRO A 1 100 ? -15.131 13.760 8.311 1.00 75.81 100 PRO A N 1
ATOM 749 C CA . PRO A 1 100 ? -15.874 14.206 7.139 1.00 75.81 100 PRO A CA 1
ATOM 750 C C . PRO A 1 100 ? -14.967 14.997 6.190 1.00 75.81 100 PRO A C 1
ATOM 752 O O . PRO A 1 100 ? -14.248 15.904 6.616 1.00 75.81 100 PRO A O 1
ATOM 755 N N . GLN A 1 101 ? -14.992 14.663 4.900 1.00 66.12 101 GLN A N 1
ATOM 756 C CA . GLN A 1 101 ? -14.233 15.399 3.889 1.00 66.12 101 GLN A CA 1
ATOM 757 C C . GLN A 1 101 ? -15.121 16.468 3.251 1.00 66.12 101 GLN A C 1
ATOM 759 O O . GLN A 1 101 ? -16.141 16.165 2.638 1.00 66.12 101 GLN A O 1
ATOM 764 N N . SER A 1 102 ? -14.702 17.731 3.356 1.00 52.97 102 SER A N 1
ATOM 765 C CA . SER A 1 102 ? -15.417 18.888 2.795 1.00 52.97 102 SER A CA 1
ATOM 766 C C . SER A 1 102 ? -15.324 19.001 1.267 1.00 52.97 102 SER A C 1
ATOM 768 O O . SER A 1 102 ? -16.081 19.755 0.659 1.00 52.97 102 SER A O 1
ATOM 770 N N . LYS A 1 103 ? -14.420 18.250 0.623 1.00 50.69 103 LYS A N 1
ATOM 771 C CA . LYS A 1 103 ? -14.288 18.179 -0.836 1.00 50.69 103 LYS A CA 1
ATOM 772 C C . LYS A 1 103 ? -14.510 16.748 -1.297 1.00 50.69 103 LYS A C 1
ATOM 774 O O . LYS A 1 103 ? -13.657 15.888 -1.105 1.00 50.69 103 LYS A O 1
ATOM 779 N N . GLY A 1 104 ? -15.674 16.522 -1.897 1.00 43.50 104 GLY A N 1
ATOM 780 C CA . GLY A 1 104 ? -16.043 15.240 -2.470 1.00 43.50 104 GLY A CA 1
ATOM 781 C C . GLY A 1 104 ? -15.049 14.799 -3.537 1.00 43.50 104 GLY A C 1
ATOM 782 O O . GLY A 1 104 ? -14.809 15.510 -4.513 1.00 43.50 104 GLY A O 1
ATOM 783 N N . GLY A 1 105 ? -14.496 13.600 -3.364 1.00 46.88 105 GLY A N 1
ATOM 784 C CA . GLY A 1 105 ? -13.978 12.832 -4.487 1.00 46.88 105 GLY A CA 1
ATOM 785 C C . GLY A 1 105 ? -15.113 12.436 -5.440 1.00 46.88 105 GLY A C 1
ATOM 786 O O . GLY A 1 105 ? -16.247 12.893 -5.318 1.00 46.88 105 GLY A O 1
ATOM 787 N N . ARG A 1 106 ? -14.819 11.524 -6.371 1.00 43.78 106 ARG A N 1
ATOM 788 C CA . ARG A 1 106 ? -15.700 11.050 -7.463 1.00 43.78 106 ARG A CA 1
ATOM 789 C C . ARG A 1 106 ? -17.118 10.583 -7.052 1.00 43.78 106 ARG A C 1
ATOM 791 O O . ARG A 1 106 ? -17.927 10.325 -7.932 1.00 43.78 106 ARG A O 1
ATOM 798 N N . TRP A 1 107 ? -17.403 10.482 -5.752 1.00 45.06 107 TRP A N 1
ATOM 799 C CA . TRP A 1 107 ? -18.657 10.016 -5.150 1.00 45.06 107 TRP A CA 1
ATOM 800 C C . TRP A 1 107 ? -19.402 11.079 -4.314 1.00 45.06 107 TRP A C 1
ATOM 802 O O . TRP A 1 107 ? -20.362 10.745 -3.629 1.00 45.06 107 TRP A O 1
ATOM 812 N N . GLY A 1 108 ? -19.007 12.356 -4.391 1.00 42.78 108 GLY A N 1
ATOM 813 C CA . GLY A 1 108 ? -19.699 13.462 -3.719 1.00 42.78 108 GLY A CA 1
ATOM 814 C C . GLY A 1 108 ? -19.184 13.774 -2.311 1.00 42.78 108 GLY A C 1
ATOM 815 O O . GLY A 1 108 ? -18.272 13.128 -1.796 1.00 42.78 108 GLY A O 1
ATOM 816 N N . ILE A 1 109 ? -19.727 14.843 -1.721 1.00 45.09 109 ILE A N 1
ATOM 817 C CA . ILE A 1 109 ? -19.435 15.284 -0.351 1.00 45.09 109 ILE A CA 1
ATOM 818 C C . ILE A 1 109 ? -19.979 14.225 0.615 1.00 45.09 109 ILE A C 1
ATOM 820 O O . ILE A 1 109 ? -21.191 14.075 0.738 1.00 45.09 109 ILE A O 1
ATOM 824 N N . THR A 1 110 ? -19.108 13.513 1.329 1.00 53.94 110 THR A N 1
ATOM 825 C CA . THR A 1 110 ? -19.525 12.685 2.466 1.00 53.94 110 THR A CA 1
ATOM 826 C C . THR A 1 110 ? -19.401 13.538 3.725 1.00 53.94 110 THR A C 1
ATOM 828 O O . THR A 1 110 ? -18.339 13.599 4.345 1.00 53.94 110 THR A O 1
ATOM 831 N N . ASN A 1 111 ? -20.485 14.222 4.096 1.00 56.22 111 ASN A N 1
ATOM 832 C CA . ASN A 1 111 ? -20.580 14.989 5.349 1.00 56.22 111 ASN A CA 1
ATOM 833 C C . ASN A 1 111 ? -20.640 14.092 6.603 1.00 56.22 111 ASN A C 1
ATOM 835 O O . ASN A 1 111 ? -20.850 14.583 7.711 1.00 56.22 111 ASN A O 1
ATOM 839 N N . GLU A 1 112 ? -20.477 12.783 6.438 1.00 63.53 112 GLU A N 1
ATOM 840 C CA . GLU A 1 112 ? -20.648 11.798 7.492 1.00 63.53 112 GLU A CA 1
ATOM 841 C C . GLU A 1 112 ? -19.297 11.340 8.041 1.00 63.53 112 GLU A C 1
ATOM 843 O O . GLU A 1 112 ? -18.326 11.137 7.308 1.00 63.53 112 GLU A O 1
ATOM 848 N N . GLU A 1 113 ? -19.244 11.201 9.365 1.00 71.31 113 GLU A N 1
ATOM 849 C CA . GLU A 1 113 ? -18.138 10.554 10.060 1.00 71.31 113 GLU A CA 1
ATOM 850 C C . GLU A 1 113 ? -18.062 9.093 9.627 1.00 71.31 113 GLU A C 1
ATOM 852 O O . GLU A 1 113 ? -19.051 8.366 9.715 1.00 71.31 113 GLU A O 1
ATOM 857 N N . TYR A 1 114 ? -16.885 8.652 9.188 1.00 78.38 114 TYR A N 1
ATOM 858 C CA . TYR A 1 114 ? -16.701 7.285 8.724 1.00 78.38 114 TYR A CA 1
ATOM 859 C C . TYR A 1 114 ? -15.760 6.529 9.656 1.00 78.38 114 TYR A C 1
ATOM 861 O O . TYR A 1 114 ? -14.632 6.961 9.911 1.00 78.38 114 TYR A O 1
ATOM 869 N N . TRP A 1 115 ? -16.204 5.355 10.090 1.00 84.88 115 TRP A N 1
ATOM 870 C CA . TRP A 1 115 ? -15.395 4.400 10.832 1.00 84.88 115 TRP A CA 1
ATOM 871 C C . TRP A 1 115 ? -15.228 3.125 10.018 1.00 84.88 115 TRP A C 1
ATOM 873 O O . TRP A 1 115 ? -16.203 2.490 9.625 1.00 84.88 115 TRP A O 1
ATOM 883 N N . GLU A 1 116 ? -13.979 2.752 9.763 1.00 86.81 116 GLU A N 1
ATOM 884 C CA . GLU A 1 116 ? -13.642 1.427 9.251 1.00 86.81 116 GLU A CA 1
ATOM 885 C C . GLU A 1 116 ? -13.339 0.508 10.421 1.00 86.81 116 GLU A C 1
ATOM 887 O O . GLU A 1 116 ? -12.653 0.925 11.355 1.00 86.81 116 GLU A O 1
ATOM 892 N N . ALA A 1 117 ? -13.833 -0.724 10.365 1.00 88.50 117 ALA A N 1
ATOM 893 C CA . ALA A 1 117 ? -13.633 -1.707 11.412 1.00 88.50 117 ALA A CA 1
ATOM 894 C C . ALA A 1 117 ? -13.137 -3.029 10.825 1.00 88.50 117 ALA A C 1
ATOM 896 O O . ALA A 1 117 ? -13.655 -3.495 9.810 1.00 88.50 117 ALA A O 1
ATOM 897 N N . PHE A 1 118 ? -12.157 -3.623 11.497 1.00 89.06 118 PHE A N 1
ATOM 898 C CA . PHE A 1 118 ? -11.604 -4.938 11.194 1.00 89.06 118 PHE A CA 1
ATOM 899 C C . PHE A 1 118 ? -11.662 -5.803 12.450 1.00 89.06 118 PHE A C 1
ATOM 901 O O . PHE A 1 118 ? -11.270 -5.351 13.527 1.00 89.06 118 PHE A O 1
ATOM 908 N N . ASP A 1 119 ? -12.138 -7.035 12.316 1.00 87.62 119 ASP A N 1
ATOM 909 C CA . ASP A 1 119 ? -12.330 -7.983 13.420 1.00 87.62 119 ASP A CA 1
ATOM 910 C C . ASP A 1 119 ? -11.550 -9.295 13.239 1.00 87.62 119 ASP A C 1
ATOM 912 O O . ASP A 1 119 ? -11.508 -10.121 14.152 1.00 87.62 119 ASP A O 1
ATOM 916 N N . LEU A 1 120 ? -10.911 -9.484 12.080 1.00 87.06 120 LEU A N 1
ATOM 917 C CA . LEU A 1 120 ? -10.060 -10.637 11.806 1.00 87.06 120 LEU A CA 1
ATOM 918 C C . LEU A 1 120 ? -8.610 -10.383 12.246 1.00 87.06 120 LEU A C 1
ATOM 920 O O . LEU A 1 120 ? -8.073 -9.317 11.918 1.00 87.06 120 LEU A O 1
ATOM 924 N N . PRO A 1 121 ? -7.946 -11.362 12.896 1.00 87.19 121 PRO A N 1
ATOM 925 C CA . PRO A 1 121 ? -6.557 -11.247 13.346 1.00 87.19 121 PRO A CA 1
ATOM 926 C C . PRO A 1 121 ? -5.605 -10.713 12.270 1.00 87.19 121 PRO A C 1
ATOM 928 O O . PRO A 1 121 ? -4.924 -9.722 12.513 1.00 87.19 121 PRO A O 1
ATOM 931 N N . ASP A 1 122 ? -5.642 -11.268 11.056 1.00 87.19 122 ASP A N 1
ATOM 932 C CA . ASP A 1 122 ? -4.777 -10.841 9.945 1.00 87.19 122 ASP A CA 1
ATOM 933 C C . ASP A 1 122 ? -4.959 -9.375 9.582 1.00 87.19 122 ASP A C 1
ATOM 935 O O . ASP A 1 122 ? -3.990 -8.641 9.401 1.00 87.19 122 ASP A O 1
ATOM 939 N N . GLN A 1 123 ? -6.210 -8.925 9.498 1.00 87.94 123 GLN A N 1
ATOM 940 C CA . GLN A 1 123 ? -6.519 -7.542 9.151 1.00 87.94 123 GLN A CA 1
ATOM 941 C C . GLN A 1 123 ? -6.005 -6.588 10.230 1.00 87.94 123 GLN A C 1
ATOM 943 O O . GLN A 1 123 ? -5.437 -5.543 9.914 1.00 87.94 123 GLN A O 1
ATOM 948 N N . ILE A 1 124 ? -6.164 -6.965 11.500 1.00 90.38 124 ILE A N 1
ATOM 949 C CA . ILE A 1 124 ? -5.657 -6.206 12.644 1.00 90.38 124 ILE A CA 1
ATOM 950 C C . ILE A 1 124 ? -4.123 -6.168 12.616 1.00 90.38 124 ILE A C 1
ATOM 952 O O . ILE A 1 124 ? -3.543 -5.097 12.801 1.00 90.38 124 ILE A O 1
ATOM 956 N N . SER A 1 125 ? -3.462 -7.291 12.329 1.00 90.56 125 SER A N 1
ATOM 957 C CA . SER A 1 125 ? -2.007 -7.371 12.171 1.00 90.56 125 SER A CA 1
ATOM 958 C C . SER A 1 125 ? -1.514 -6.485 11.025 1.00 90.56 125 SER A C 1
ATOM 960 O O . SER A 1 125 ? -0.582 -5.706 11.222 1.00 90.56 125 SER A O 1
ATOM 962 N N . PHE A 1 126 ? -2.174 -6.489 9.860 1.00 91.62 126 PHE A N 1
ATOM 963 C CA . PHE A 1 126 ? -1.831 -5.573 8.765 1.00 91.62 126 PHE A CA 1
ATOM 964 C C . PHE A 1 126 ? -1.946 -4.110 9.191 1.00 91.62 126 PHE A C 1
ATOM 966 O O . PHE A 1 126 ? -1.033 -3.329 8.927 1.00 91.62 126 PHE A O 1
ATOM 973 N N . VAL A 1 127 ? -3.016 -3.728 9.898 1.00 93.25 127 VAL A N 1
ATOM 974 C CA . VAL A 1 127 ? -3.158 -2.360 10.421 1.00 93.25 127 VAL A CA 1
ATOM 975 C C . VAL A 1 127 ? -2.005 -2.028 11.375 1.00 93.25 127 VAL A C 1
ATOM 977 O O . VAL A 1 127 ? -1.356 -0.999 11.191 1.00 93.25 127 VAL A O 1
ATOM 980 N N . LYS A 1 128 ? -1.684 -2.904 12.335 1.00 92.75 128 LYS A N 1
ATOM 981 C CA . LYS A 1 128 ? -0.562 -2.708 13.271 1.00 92.75 128 LYS A CA 1
ATOM 982 C C . LYS A 1 128 ? 0.771 -2.481 12.557 1.00 92.75 128 LYS A C 1
ATOM 984 O O . LYS A 1 128 ? 1.513 -1.582 12.943 1.00 92.75 128 LYS A O 1
ATOM 989 N N . TYR A 1 129 ? 1.055 -3.244 11.504 1.00 92.50 129 TYR A N 1
ATOM 990 C CA . TYR A 1 129 ? 2.298 -3.115 10.738 1.00 92.50 129 TYR A CA 1
ATOM 991 C C . TYR A 1 129 ? 2.344 -1.885 9.837 1.00 92.50 129 TYR A C 1
ATOM 993 O O . TYR A 1 129 ? 3.378 -1.225 9.722 1.00 92.50 129 TYR A O 1
ATOM 1001 N N . LEU A 1 130 ? 1.236 -1.563 9.175 1.00 94.88 130 LEU A N 1
ATOM 1002 C CA . LEU A 1 130 ? 1.209 -0.510 8.166 1.00 94.88 130 LEU A CA 1
ATOM 1003 C C . LEU A 1 130 ? 1.112 0.885 8.786 1.00 94.88 130 LEU A C 1
ATOM 1005 O O . LEU A 1 130 ? 1.675 1.829 8.234 1.00 94.88 130 LEU A O 1
ATOM 1009 N N . VAL A 1 131 ? 0.459 1.045 9.941 1.00 95.62 131 VAL A N 1
ATOM 1010 C CA . VAL A 1 131 ? 0.353 2.347 10.622 1.00 95.62 131 VAL A CA 1
ATOM 1011 C C . VAL A 1 131 ? 1.713 3.025 10.852 1.00 95.62 131 VAL A C 1
ATOM 1013 O O . VAL A 1 131 ? 1.871 4.157 10.383 1.00 95.62 131 VAL A O 1
ATOM 1016 N N . PRO A 1 132 ? 2.723 2.397 11.485 1.00 95.25 132 PRO A N 1
ATOM 1017 C CA . PRO A 1 132 ? 4.020 3.041 11.688 1.00 95.25 132 PRO A CA 1
ATOM 1018 C C . PRO A 1 132 ? 4.739 3.355 10.370 1.00 95.25 132 PRO A C 1
ATOM 1020 O O . PRO A 1 132 ? 5.483 4.333 10.297 1.00 95.25 132 PRO A O 1
ATOM 1023 N N . ILE A 1 133 ? 4.495 2.579 9.308 1.00 96.19 133 ILE A N 1
ATOM 1024 C CA . ILE A 1 133 ? 5.033 2.861 7.974 1.00 96.19 133 ILE A CA 1
ATOM 1025 C C . ILE A 1 133 ? 4.407 4.135 7.420 1.00 96.19 133 ILE A C 1
ATOM 1027 O O . ILE A 1 133 ? 5.131 5.085 7.142 1.00 96.19 133 ILE A O 1
ATOM 1031 N N . TYR A 1 134 ? 3.079 4.207 7.320 1.00 94.88 134 TYR A N 1
ATOM 1032 C CA . TYR A 1 134 ? 2.378 5.358 6.741 1.00 94.88 134 TYR A CA 1
ATOM 1033 C C . TYR A 1 134 ? 2.490 6.641 7.580 1.00 94.88 134 TYR A C 1
ATOM 1035 O O . TYR A 1 134 ? 2.229 7.726 7.061 1.00 94.88 134 TYR A O 1
ATOM 1043 N N . LYS A 1 135 ? 2.930 6.553 8.842 1.00 91.94 135 LYS A N 1
ATOM 1044 C CA . LYS A 1 135 ? 3.239 7.714 9.695 1.00 91.94 135 LYS A CA 1
ATOM 1045 C C . LYS A 1 135 ? 4.650 8.275 9.528 1.00 91.94 135 LYS A C 1
ATOM 1047 O O . LYS A 1 135 ? 4.922 9.353 10.056 1.00 91.94 135 LYS A O 1
ATOM 1052 N N . LYS A 1 136 ? 5.538 7.611 8.778 1.00 94.88 136 LYS A N 1
ATOM 1053 C CA . LYS A 1 136 ? 6.842 8.192 8.408 1.00 94.88 136 LYS A CA 1
ATOM 1054 C C . LYS A 1 136 ? 6.620 9.527 7.699 1.00 94.88 136 LYS A C 1
ATOM 1056 O O . LYS A 1 136 ? 5.661 9.664 6.945 1.00 94.88 136 LYS A O 1
ATOM 1061 N N . GLN A 1 137 ? 7.491 10.506 7.938 1.00 91.25 137 GLN A N 1
ATOM 1062 C C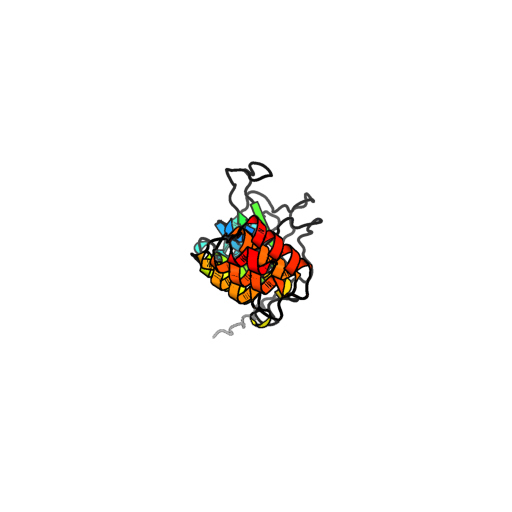A . GLN A 1 137 ? 7.279 11.880 7.470 1.00 91.25 137 GLN A CA 1
ATOM 1063 C C . GLN A 1 137 ? 7.411 11.995 5.949 1.00 91.25 137 GLN A C 1
ATOM 1065 O O . GLN A 1 137 ? 6.541 12.567 5.285 1.00 91.25 137 GLN A O 1
ATOM 1070 N N . SER A 1 138 ? 8.473 11.420 5.380 1.00 94.38 138 SER A N 1
ATOM 1071 C CA . SER A 1 138 ? 8.733 11.525 3.947 1.00 94.38 138 SER A CA 1
ATOM 1072 C C . SER A 1 138 ? 8.105 10.381 3.159 1.00 94.38 138 SER A C 1
ATOM 1074 O O . SER A 1 138 ? 7.970 9.251 3.626 1.00 94.38 138 SER A O 1
ATOM 1076 N N . GLU A 1 139 ? 7.725 10.689 1.922 1.00 93.50 139 GLU A N 1
ATOM 1077 C CA . GLU A 1 139 ? 7.233 9.700 0.966 1.00 93.50 139 GLU A CA 1
ATOM 1078 C C . GLU A 1 139 ? 8.267 8.606 0.694 1.00 93.50 139 GLU A C 1
ATOM 1080 O O . GLU A 1 139 ? 7.929 7.429 0.726 1.00 93.50 139 GLU A O 1
ATOM 1085 N N . GLN A 1 140 ? 9.530 8.998 0.537 1.00 95.62 140 GLN A N 1
ATOM 1086 C CA . GLN A 1 140 ? 10.644 8.085 0.313 1.00 95.62 140 GLN A CA 1
ATOM 1087 C C . GLN A 1 140 ? 10.810 7.084 1.460 1.00 95.62 140 GLN A C 1
ATOM 1089 O O . GLN A 1 140 ? 10.947 5.890 1.217 1.00 95.62 140 GLN A O 1
ATOM 1094 N N . GLN A 1 141 ? 10.717 7.536 2.715 1.00 96.25 141 GLN A N 1
ATOM 1095 C CA . GLN A 1 141 ? 10.782 6.652 3.883 1.00 96.25 141 GLN A CA 1
ATOM 1096 C C . GLN A 1 141 ? 9.609 5.664 3.928 1.00 96.25 141 GLN A C 1
ATOM 1098 O O . GLN A 1 141 ? 9.800 4.504 4.298 1.00 96.25 141 GLN A O 1
ATOM 1103 N N . ARG A 1 142 ? 8.397 6.111 3.567 1.00 96.00 142 ARG A N 1
ATOM 1104 C CA . ARG A 1 142 ? 7.217 5.237 3.463 1.00 96.00 142 ARG A CA 1
ATOM 1105 C C . ARG A 1 142 ? 7.427 4.182 2.387 1.00 96.00 142 ARG A C 1
ATOM 1107 O O . ARG A 1 142 ? 7.261 2.996 2.655 1.00 96.00 142 ARG A O 1
ATOM 1114 N N . LEU A 1 143 ? 7.825 4.614 1.193 1.00 96.12 143 LEU A N 1
ATOM 1115 C CA . LEU A 1 143 ? 7.990 3.724 0.058 1.00 96.12 143 LEU A CA 1
ATOM 1116 C C . LEU A 1 143 ? 9.129 2.726 0.268 1.00 96.12 143 LEU A C 1
ATOM 1118 O O . LEU A 1 143 ? 8.968 1.559 -0.068 1.00 96.12 143 LEU A O 1
ATOM 1122 N N . GLN A 1 144 ? 10.234 3.156 0.879 1.00 96.12 144 GLN A N 1
ATOM 1123 C CA . GLN A 1 144 ? 11.355 2.288 1.231 1.00 96.12 144 GLN A CA 1
ATOM 1124 C C . GLN A 1 144 ? 10.897 1.157 2.160 1.00 96.12 144 GLN A C 1
ATOM 1126 O O . GLN A 1 144 ? 11.122 -0.011 1.855 1.00 96.12 144 GLN A O 1
ATOM 1131 N N . ALA A 1 145 ? 10.170 1.477 3.232 1.00 95.50 145 ALA A N 1
ATOM 1132 C CA . ALA A 1 145 ? 9.668 0.462 4.159 1.00 95.50 145 ALA A CA 1
ATOM 1133 C C . ALA A 1 145 ? 8.641 -0.488 3.509 1.00 95.50 145 ALA A C 1
ATOM 1135 O O . ALA A 1 145 ? 8.672 -1.690 3.752 1.00 95.50 145 ALA A O 1
ATOM 1136 N N . LEU A 1 146 ? 7.762 0.016 2.635 1.00 95.75 146 LEU A N 1
ATOM 1137 C CA . LEU A 1 146 ? 6.851 -0.846 1.867 1.00 95.75 146 LEU A CA 1
ATOM 1138 C C . LEU A 1 146 ? 7.609 -1.734 0.868 1.00 95.75 146 LEU A C 1
ATOM 1140 O O . LEU A 1 146 ? 7.240 -2.889 0.675 1.00 95.75 146 LEU A O 1
ATOM 1144 N N . SER A 1 147 ? 8.674 -1.216 0.249 1.00 94.81 147 SER A N 1
ATOM 1145 C CA . SER A 1 147 ? 9.509 -1.969 -0.695 1.00 94.81 147 SER A CA 1
ATOM 1146 C C . SER A 1 147 ? 10.221 -3.137 -0.023 1.00 94.81 147 SER A C 1
ATOM 1148 O O . SER A 1 147 ? 10.430 -4.167 -0.654 1.00 94.81 147 SER A O 1
ATOM 1150 N N . GLU A 1 148 ? 10.558 -3.002 1.260 1.00 93.06 148 GLU A N 1
ATOM 1151 C CA . GLU A 1 148 ? 11.152 -4.079 2.043 1.00 93.06 148 GLU A CA 1
ATOM 1152 C C . GLU A 1 148 ? 10.144 -5.208 2.243 1.00 93.06 148 GLU A C 1
ATOM 1154 O O . GLU A 1 148 ? 10.502 -6.349 1.989 1.00 93.06 148 GLU A O 1
ATOM 1159 N N . LEU A 1 149 ? 8.882 -4.900 2.562 1.00 91.75 149 LEU A N 1
ATOM 1160 C CA . LEU A 1 149 ? 7.800 -5.886 2.725 1.00 91.75 149 LEU A CA 1
ATOM 1161 C C . LEU A 1 149 ? 7.306 -6.499 1.404 1.00 91.75 149 LEU A C 1
ATOM 1163 O O . LEU A 1 149 ? 6.679 -7.556 1.401 1.00 91.75 149 LEU A O 1
ATOM 1167 N N . PHE A 1 150 ? 7.596 -5.857 0.272 1.00 88.69 150 PHE A N 1
ATOM 1168 C CA . PHE A 1 150 ? 7.381 -6.433 -1.057 1.00 88.69 150 PHE A CA 1
ATOM 1169 C C . PHE A 1 150 ? 8.303 -7.642 -1.311 1.00 88.69 150 PHE A C 1
ATOM 1171 O O . PHE A 1 150 ? 8.006 -8.512 -2.133 1.00 88.69 150 PHE A O 1
ATOM 1178 N N . ILE A 1 151 ? 9.438 -7.710 -0.611 1.00 83.88 151 ILE A N 1
ATOM 1179 C CA . ILE A 1 151 ? 10.385 -8.822 -0.663 1.00 83.88 151 ILE A CA 1
ATOM 1180 C C . ILE A 1 151 ? 9.936 -9.882 0.349 1.00 83.88 151 ILE A C 1
ATOM 1182 O O . ILE A 1 151 ? 10.005 -9.643 1.549 1.00 83.88 151 ILE A O 1
ATOM 1186 N N . GLU A 1 152 ? 9.509 -11.055 -0.128 1.00 78.25 152 GLU A N 1
ATOM 1187 C CA . GLU A 1 152 ? 8.951 -12.132 0.712 1.00 78.25 152 GLU A CA 1
ATOM 1188 C C . GLU A 1 152 ? 9.832 -12.469 1.926 1.00 78.25 152 GLU A C 1
ATOM 1190 O O . GLU A 1 152 ? 9.337 -12.633 3.038 1.00 78.25 152 GLU A O 1
ATOM 1195 N N . GLN A 1 153 ? 11.156 -12.466 1.743 1.00 78.62 153 GLN A N 1
ATOM 1196 C CA . GLN A 1 153 ? 12.123 -12.792 2.795 1.00 78.62 153 GLN A CA 1
ATOM 1197 C C . GLN A 1 153 ? 12.142 -11.804 3.976 1.00 78.62 153 GLN A C 1
ATOM 1199 O O . GLN A 1 153 ? 12.687 -12.133 5.029 1.00 78.62 153 GLN A O 1
ATOM 1204 N N . ASN A 1 154 ? 11.580 -10.607 3.814 1.00 80.81 154 ASN A N 1
ATOM 1205 C CA . ASN A 1 154 ? 11.596 -9.546 4.823 1.00 80.81 154 ASN A CA 1
ATOM 1206 C C . ASN A 1 154 ? 10.275 -9.429 5.591 1.00 80.81 154 ASN A C 1
ATOM 1208 O O . ASN A 1 154 ? 10.126 -8.533 6.424 1.00 80.81 154 ASN A O 1
ATOM 1212 N N . ILE A 1 155 ? 9.299 -10.287 5.301 1.00 80.81 155 ILE A N 1
ATOM 1213 C CA . ILE A 1 155 ? 8.021 -10.259 6.002 1.00 80.81 155 ILE A CA 1
ATOM 1214 C C . ILE A 1 155 ? 8.210 -10.830 7.415 1.00 80.81 155 ILE A C 1
ATOM 1216 O O . ILE A 1 155 ? 8.868 -11.865 7.574 1.00 80.81 155 ILE A O 1
ATOM 1220 N N . PRO A 1 156 ? 7.638 -10.182 8.449 1.00 75.81 156 PRO A N 1
ATOM 1221 C CA . PRO A 1 156 ? 7.508 -10.766 9.779 1.00 75.81 156 PRO A CA 1
ATOM 1222 C C . PRO A 1 156 ? 7.069 -12.239 9.733 1.00 75.81 156 PRO A C 1
ATOM 1224 O O . PRO A 1 156 ? 6.156 -12.610 8.994 1.00 75.81 156 PRO A O 1
ATOM 1227 N N . LYS A 1 157 ? 7.766 -13.093 10.494 1.00 66.00 157 LYS A N 1
ATOM 1228 C CA . LYS A 1 157 ? 7.605 -14.555 10.437 1.00 66.00 157 LYS A CA 1
ATOM 1229 C C . LYS A 1 157 ? 6.249 -15.025 10.984 1.00 66.00 157 LYS A C 1
ATOM 1231 O O . LYS A 1 157 ? 5.601 -14.342 11.770 1.00 66.00 157 LYS A O 1
ATOM 1236 N N . ALA A 1 158 ? 5.881 -16.245 10.584 1.00 53.25 158 ALA A N 1
ATOM 1237 C CA . ALA A 1 158 ? 4.652 -16.946 10.953 1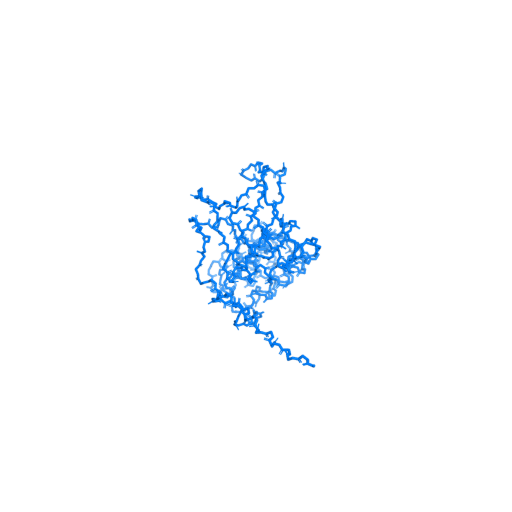.00 53.25 158 ALA A CA 1
ATOM 1238 C C . ALA A 1 158 ? 4.347 -16.903 12.465 1.00 53.25 158 ALA A C 1
ATOM 1240 O O . ALA A 1 158 ? 5.213 -17.192 13.291 1.00 53.25 158 ALA A O 1
ATOM 1241 N N . GLY A 1 159 ? 3.097 -16.571 12.799 1.00 58.53 159 GLY A N 1
ATOM 1242 C CA . GLY A 1 159 ? 2.594 -16.411 14.170 1.00 58.53 159 GLY A CA 1
ATOM 1243 C C . GLY A 1 159 ? 1.697 -15.182 14.355 1.00 58.53 159 GLY A C 1
ATOM 1244 O O . GLY A 1 159 ? 0.873 -15.166 15.263 1.00 58.53 159 GLY A O 1
ATOM 1245 N N . GLU A 1 160 ? 1.823 -14.186 13.473 1.00 70.50 160 GLU A N 1
ATOM 1246 C CA . GLU A 1 160 ? 1.018 -12.950 13.489 1.00 70.50 160 GLU A CA 1
ATOM 1247 C C . GLU A 1 160 ? -0.034 -12.882 12.370 1.00 70.50 160 GLU A C 1
ATOM 1249 O O . GLU A 1 160 ? -0.914 -12.021 12.412 1.00 70.50 160 GLU A O 1
ATOM 1254 N N . PHE A 1 161 ? 0.056 -13.794 11.396 1.00 82.00 161 PHE A N 1
ATOM 1255 C CA . PHE A 1 161 ? -0.854 -13.926 10.261 1.00 82.00 161 PHE A CA 1
ATOM 1256 C C . PHE A 1 161 ? -1.267 -15.400 10.098 1.00 82.00 161 PHE A C 1
ATOM 1258 O O . PHE A 1 161 ? -0.421 -16.294 10.189 1.00 82.00 161 PHE A O 1
ATOM 1265 N N . ASP A 1 162 ? -2.553 -15.644 9.859 1.00 74.56 162 ASP A N 1
ATOM 1266 C CA . ASP A 1 162 ? -3.196 -16.938 9.621 1.00 74.56 162 ASP A CA 1
ATOM 1267 C C . ASP A 1 162 ? -2.981 -17.432 8.171 1.00 74.56 162 ASP A C 1
ATOM 1269 O O . ASP A 1 162 ? -3.123 -18.627 7.901 1.00 74.56 162 ASP A O 1
ATOM 1273 N N . GLY A 1 163 ? -2.619 -16.540 7.237 1.00 76.56 163 GLY A N 1
ATOM 1274 C CA . GLY A 1 163 ? -2.288 -16.848 5.836 1.00 76.56 163 GLY A CA 1
ATOM 1275 C C . GLY A 1 163 ? -0.943 -16.281 5.367 1.00 76.56 163 GLY A C 1
ATOM 1276 O O . GLY A 1 163 ? -0.174 -15.757 6.164 1.00 76.56 163 GLY A O 1
ATOM 1277 N N . ASP A 1 164 ? -0.660 -16.378 4.060 1.00 82.38 164 ASP A N 1
ATOM 1278 C CA . ASP A 1 164 ? 0.514 -15.740 3.444 1.00 82.38 164 ASP A CA 1
ATOM 1279 C C . ASP A 1 164 ? 0.321 -14.209 3.356 1.00 82.38 164 ASP A C 1
ATOM 1281 O O . ASP A 1 164 ? -0.481 -13.726 2.539 1.00 82.38 164 ASP A O 1
ATOM 1285 N N . PRO A 1 165 ? 1.056 -13.420 4.162 1.00 88.19 165 PRO A N 1
ATOM 1286 C CA . PRO A 1 165 ? 0.919 -11.970 4.175 1.00 88.19 165 PRO A CA 1
ATOM 1287 C C . PRO A 1 165 ? 1.577 -11.286 2.968 1.00 88.19 165 PRO A C 1
ATOM 1289 O O . PRO A 1 165 ? 1.323 -10.097 2.739 1.00 88.19 165 PRO A O 1
ATOM 1292 N N . HIS A 1 166 ? 2.400 -11.996 2.182 1.00 88.31 166 HIS A N 1
ATOM 1293 C CA . HIS A 1 166 ? 3.144 -11.418 1.058 1.00 88.31 166 HIS A CA 1
ATOM 1294 C C . HIS A 1 166 ? 2.220 -10.817 0.022 1.00 88.31 166 HIS A C 1
ATOM 1296 O O . HIS A 1 166 ? 2.409 -9.669 -0.381 1.00 88.31 166 HIS A O 1
ATOM 1302 N N . SER A 1 167 ? 1.161 -11.537 -0.340 1.00 87.38 167 SER A N 1
ATOM 1303 C CA . SER A 1 167 ? 0.187 -11.057 -1.318 1.00 87.38 167 SER A CA 1
ATOM 1304 C C . SER A 1 167 ? -0.463 -9.724 -0.914 1.00 87.38 167 SER A C 1
ATOM 1306 O O . SER A 1 167 ? -0.699 -8.869 -1.773 1.00 87.38 167 SER A O 1
ATOM 1308 N N . THR A 1 168 ? -0.710 -9.509 0.381 1.00 89.75 168 THR A N 1
ATOM 1309 C CA . THR A 1 168 ? -1.289 -8.267 0.906 1.00 89.75 168 THR A CA 1
ATOM 1310 C C . THR A 1 168 ? -0.262 -7.143 0.919 1.00 89.75 168 THR A C 1
ATOM 1312 O O . THR A 1 168 ? -0.529 -6.085 0.355 1.00 89.75 168 THR A O 1
ATOM 1315 N N . PHE A 1 169 ? 0.937 -7.357 1.468 1.00 92.19 169 PHE A N 1
ATOM 1316 C CA . PHE A 1 169 ? 1.985 -6.326 1.468 1.00 92.19 169 PHE A CA 1
ATOM 1317 C C . PHE A 1 169 ? 2.420 -5.927 0.057 1.00 92.19 169 PHE A C 1
ATOM 1319 O O . PHE A 1 169 ? 2.648 -4.750 -0.227 1.00 92.19 169 PHE A O 1
ATOM 1326 N N . LYS A 1 170 ? 2.450 -6.889 -0.863 1.00 91.62 170 LYS A N 1
ATOM 1327 C CA . LYS A 1 170 ? 2.665 -6.646 -2.284 1.00 91.62 170 LYS A CA 1
ATOM 1328 C C . LYS A 1 170 ? 1.588 -5.733 -2.870 1.00 91.62 170 LYS A C 1
ATOM 1330 O O . LYS A 1 170 ? 1.931 -4.754 -3.531 1.00 91.62 170 LYS A O 1
ATOM 1335 N N . LYS A 1 171 ? 0.302 -6.004 -2.614 1.00 91.12 171 LYS A N 1
ATOM 1336 C CA . LYS A 1 171 ? -0.803 -5.121 -3.039 1.00 91.12 171 LYS A CA 1
ATOM 1337 C C . LYS A 1 171 ? -0.672 -3.721 -2.439 1.00 91.12 171 LYS A C 1
ATOM 1339 O O . LYS A 1 171 ? -0.862 -2.747 -3.162 1.00 91.12 171 LYS A O 1
ATOM 1344 N N . GLU A 1 172 ? -0.289 -3.613 -1.167 1.00 93.19 172 GLU A N 1
ATOM 1345 C CA . GLU A 1 172 ? -0.059 -2.324 -0.505 1.00 93.19 172 GLU A CA 1
ATOM 1346 C C . GLU A 1 172 ? 1.046 -1.516 -1.181 1.00 93.19 172 GLU A C 1
ATOM 1348 O O . GLU A 1 172 ? 0.845 -0.344 -1.499 1.00 93.19 172 GLU A O 1
ATOM 1353 N N . PHE A 1 173 ? 2.194 -2.139 -1.452 1.00 94.94 173 PHE A N 1
ATOM 1354 C CA . PHE A 1 173 ? 3.288 -1.486 -2.161 1.00 94.94 173 PHE A CA 1
ATOM 1355 C C . PHE A 1 173 ? 2.866 -1.067 -3.576 1.00 94.94 173 PHE A C 1
ATOM 1357 O O . PHE A 1 173 ? 3.073 0.086 -3.956 1.00 94.94 173 PHE A O 1
ATOM 1364 N N . LEU A 1 174 ? 2.231 -1.967 -4.338 1.00 92.38 174 LEU A N 1
ATOM 1365 C CA . LEU A 1 174 ? 1.781 -1.690 -5.705 1.00 92.38 174 LEU A CA 1
ATOM 1366 C C . LEU A 1 174 ? 0.727 -0.578 -5.759 1.00 92.38 174 LEU A C 1
ATOM 1368 O O . LEU A 1 174 ? 0.723 0.222 -6.692 1.00 92.38 174 LEU A O 1
ATOM 1372 N N . TRP A 1 175 ? -0.134 -0.464 -4.750 1.00 91.50 175 TRP A N 1
ATOM 1373 C CA . TRP A 1 175 ? -1.018 0.687 -4.622 1.00 91.50 175 TRP A CA 1
ATOM 1374 C C . TRP A 1 175 ? -0.241 1.958 -4.260 1.00 91.50 175 TRP A C 1
ATOM 1376 O O . TRP A 1 175 ? -0.442 2.998 -4.892 1.00 91.50 175 TRP A O 1
ATOM 1386 N N . ALA A 1 176 ? 0.669 1.891 -3.286 1.00 93.25 176 ALA A N 1
ATOM 1387 C CA . ALA A 1 176 ? 1.420 3.046 -2.802 1.00 93.25 176 ALA A CA 1
ATOM 1388 C C . ALA A 1 176 ? 2.260 3.688 -3.908 1.00 93.25 176 ALA A C 1
ATOM 1390 O O . ALA A 1 176 ? 2.232 4.912 -4.051 1.00 93.25 176 ALA A O 1
ATOM 1391 N N . ILE A 1 177 ? 2.920 2.889 -4.756 1.00 93.06 177 ILE A N 1
ATOM 1392 C CA . ILE A 1 177 ? 3.681 3.408 -5.899 1.00 93.06 177 ILE A CA 1
ATOM 1393 C C . ILE A 1 177 ? 2.789 4.264 -6.809 1.00 93.06 177 ILE A C 1
ATOM 1395 O O . ILE A 1 177 ? 3.270 5.278 -7.305 1.00 93.06 177 ILE A O 1
ATOM 1399 N N . THR A 1 178 ? 1.489 3.963 -6.976 1.00 90.62 178 THR A N 1
ATOM 1400 C CA . THR A 1 178 ? 0.567 4.785 -7.800 1.00 90.62 178 THR A CA 1
ATOM 1401 C C . THR A 1 178 ? 0.355 6.202 -7.273 1.00 90.62 178 THR A C 1
ATOM 1403 O O . THR A 1 178 ? -0.040 7.085 -8.032 1.00 90.62 178 THR A O 1
ATOM 1406 N N . LYS A 1 179 ? 0.610 6.423 -5.980 1.00 90.25 179 LYS A N 1
ATOM 1407 C CA . LYS A 1 179 ? 0.445 7.710 -5.294 1.00 90.25 179 LYS A CA 1
ATOM 1408 C C . LYS A 1 179 ? 1.781 8.388 -5.001 1.00 90.25 179 LYS A C 1
ATOM 1410 O O . LYS A 1 179 ? 1.842 9.611 -4.978 1.00 90.25 179 LYS A O 1
ATOM 1415 N N . MET A 1 180 ? 2.834 7.602 -4.791 1.00 92.38 180 MET A N 1
ATOM 1416 C CA . MET A 1 180 ? 4.157 8.049 -4.362 1.00 92.38 180 MET A CA 1
ATOM 1417 C C . MET A 1 180 ? 5.112 8.173 -5.558 1.00 92.38 180 MET A C 1
ATOM 1419 O O . MET A 1 180 ? 5.943 7.297 -5.813 1.00 92.38 180 MET A O 1
ATOM 1423 N N . ARG A 1 181 ? 4.938 9.237 -6.348 1.00 89.12 181 ARG A N 1
ATOM 1424 C CA . ARG A 1 181 ? 5.597 9.441 -7.653 1.00 89.12 181 ARG A CA 1
ATOM 1425 C C . ARG A 1 181 ? 6.773 10.421 -7.617 1.00 89.12 181 ARG A C 1
ATOM 1427 O O . ARG A 1 181 ? 7.218 10.853 -8.677 1.00 89.12 181 ARG A O 1
ATOM 1434 N N . LYS A 1 182 ? 7.268 10.819 -6.443 1.00 90.31 182 LYS A N 1
ATOM 1435 C CA . LYS A 1 182 ? 8.366 11.787 -6.412 1.00 90.31 182 LYS A CA 1
ATOM 1436 C C . LYS A 1 182 ? 9.671 11.206 -6.996 1.00 90.31 182 LYS A C 1
ATOM 1438 O O . LYS A 1 182 ? 9.964 10.036 -6.731 1.00 90.31 182 LYS A O 1
ATOM 1443 N N . PRO A 1 183 ? 10.478 11.988 -7.743 1.00 88.94 183 PRO A N 1
ATOM 1444 C CA . PRO A 1 183 ? 11.719 11.502 -8.361 1.00 88.94 183 PRO A CA 1
ATOM 1445 C C . PRO A 1 183 ? 12.745 10.918 -7.376 1.00 88.94 183 PRO A C 1
ATOM 1447 O O . PRO A 1 183 ? 13.531 10.042 -7.738 1.00 88.94 183 PRO A O 1
ATOM 1450 N N . GLU A 1 184 ? 12.742 11.337 -6.108 1.00 91.31 184 GLU A N 1
ATOM 1451 C CA . GLU A 1 184 ? 13.661 10.811 -5.085 1.00 91.31 184 GLU A CA 1
ATOM 1452 C C . GLU A 1 184 ? 13.403 9.330 -4.756 1.00 91.31 184 GLU A C 1
ATOM 1454 O O . GLU A 1 184 ? 14.254 8.657 -4.174 1.00 91.31 184 GLU A O 1
ATOM 1459 N N . ASN A 1 185 ? 12.252 8.789 -5.160 1.00 94.56 185 ASN A N 1
ATOM 1460 C CA . ASN A 1 185 ? 11.912 7.377 -5.004 1.00 94.56 185 ASN A CA 1
ATOM 1461 C C . ASN A 1 185 ? 12.501 6.482 -6.110 1.00 94.56 185 ASN A C 1
ATOM 1463 O O . ASN A 1 185 ? 12.356 5.261 -6.035 1.00 94.56 185 ASN A O 1
ATOM 1467 N N . PHE A 1 186 ? 13.136 7.056 -7.140 1.00 94.56 186 PHE A N 1
ATOM 1468 C CA . PHE A 1 186 ? 13.593 6.312 -8.318 1.00 94.56 186 PHE A CA 1
ATOM 1469 C C . PHE A 1 186 ? 14.507 5.135 -7.962 1.00 94.56 186 PHE A C 1
ATOM 1471 O O . PHE A 1 186 ? 14.312 4.038 -8.474 1.00 94.56 186 PHE A O 1
ATOM 1478 N N . GLU A 1 187 ? 15.460 5.328 -7.046 1.00 94.31 187 GLU A N 1
ATOM 1479 C CA . GLU A 1 187 ? 16.413 4.280 -6.647 1.00 94.31 187 GLU A CA 1
ATOM 1480 C C . GLU A 1 187 ? 15.718 3.064 -6.014 1.00 94.31 187 GLU A C 1
ATOM 1482 O O . GLU A 1 187 ? 16.121 1.922 -6.242 1.00 94.31 187 GLU A O 1
ATOM 1487 N N . ILE A 1 188 ? 14.624 3.294 -5.280 1.00 95.69 188 ILE A N 1
ATOM 1488 C CA . ILE A 1 188 ? 13.810 2.240 -4.657 1.00 95.69 188 ILE A CA 1
ATOM 1489 C C . ILE A 1 188 ? 13.159 1.383 -5.749 1.00 95.69 188 ILE A C 1
ATOM 1491 O O . ILE A 1 188 ? 13.244 0.153 -5.731 1.00 95.69 188 ILE A O 1
ATOM 1495 N N . VAL A 1 189 ? 12.540 2.042 -6.733 1.00 95.25 189 VAL A N 1
ATOM 1496 C CA . VAL A 1 189 ? 11.860 1.380 -7.854 1.00 95.25 189 VAL A CA 1
ATOM 1497 C C . VAL A 1 189 ? 12.861 0.679 -8.769 1.00 95.25 189 VAL A C 1
ATOM 1499 O O . VAL A 1 189 ? 12.635 -0.469 -9.144 1.00 95.25 189 VAL A O 1
ATOM 1502 N N . GLN A 1 190 ? 13.993 1.317 -9.070 1.00 94.88 190 GLN A N 1
ATOM 1503 C CA . GLN A 1 190 ? 15.080 0.739 -9.856 1.00 94.88 190 GLN A CA 1
ATOM 1504 C C . GLN A 1 190 ? 15.602 -0.554 -9.225 1.00 94.88 190 GLN A C 1
ATOM 1506 O O . GLN A 1 190 ? 15.728 -1.569 -9.913 1.00 94.88 190 GLN A O 1
ATOM 1511 N N . LYS A 1 191 ? 15.878 -0.539 -7.915 1.00 94.38 191 LYS A N 1
ATOM 1512 C CA . LYS A 1 191 ? 16.378 -1.712 -7.189 1.00 94.38 191 LYS A CA 1
ATOM 1513 C C . LYS A 1 191 ? 15.399 -2.883 -7.261 1.00 94.38 191 LYS A C 1
ATOM 1515 O O . LYS A 1 191 ? 15.827 -4.016 -7.467 1.00 94.38 191 LYS A O 1
ATOM 1520 N N . LEU A 1 192 ? 14.101 -2.621 -7.107 1.00 94.31 192 LEU A N 1
ATOM 1521 C CA . LEU A 1 192 ? 13.078 -3.658 -7.244 1.00 94.31 192 LEU A CA 1
ATOM 1522 C C . LEU A 1 192 ? 12.953 -4.153 -8.685 1.00 94.31 192 LEU A C 1
ATOM 1524 O O . LEU A 1 192 ? 12.890 -5.358 -8.900 1.00 94.31 192 LEU A O 1
ATOM 1528 N N . TYR A 1 193 ? 12.961 -3.250 -9.666 1.00 94.25 193 TYR A N 1
ATOM 1529 C CA . TYR A 1 193 ? 12.820 -3.593 -11.080 1.00 94.25 193 TYR A CA 1
ATOM 1530 C C . TYR A 1 193 ? 13.952 -4.495 -11.591 1.00 94.25 193 TYR A C 1
ATOM 1532 O O . TYR A 1 193 ? 13.703 -5.435 -12.347 1.00 94.25 193 TYR A O 1
ATOM 1540 N N . GLY A 1 194 ? 15.184 -4.255 -11.127 1.00 91.69 194 GLY A N 1
ATOM 1541 C CA . GLY A 1 194 ? 16.370 -5.043 -11.481 1.00 91.69 194 GLY A CA 1
ATOM 1542 C C . GLY A 1 194 ? 16.409 -6.460 -10.892 1.00 91.69 194 GLY A C 1
ATOM 1543 O O . GLY A 1 194 ? 17.342 -7.219 -11.164 1.00 91.69 194 GLY A O 1
ATOM 1544 N N . ARG A 1 195 ? 15.420 -6.855 -10.081 1.00 91.56 195 ARG A N 1
ATOM 1545 C CA . ARG A 1 195 ? 15.348 -8.207 -9.520 1.00 91.56 195 ARG A CA 1
ATOM 1546 C C . ARG A 1 195 ? 15.045 -9.252 -10.593 1.00 91.56 195 ARG A C 1
ATOM 1548 O O . ARG A 1 195 ? 14.131 -9.110 -11.405 1.00 91.56 195 ARG A O 1
ATOM 1555 N N . LYS A 1 196 ? 15.799 -10.352 -10.555 1.00 88.69 196 LYS A N 1
ATOM 1556 C CA . LYS A 1 196 ? 15.655 -11.473 -11.501 1.00 88.69 196 LYS A CA 1
ATOM 1557 C C . LYS A 1 196 ? 14.436 -12.347 -11.217 1.00 88.69 196 LYS A C 1
ATOM 1559 O O . LYS A 1 196 ? 13.906 -12.951 -12.139 1.00 88.69 196 LYS A O 1
ATOM 1564 N N . ASP A 1 197 ? 14.014 -12.406 -9.960 1.00 88.62 197 ASP A N 1
ATOM 1565 C CA . ASP A 1 197 ? 12.881 -13.194 -9.475 1.00 88.62 197 ASP A CA 1
ATOM 1566 C C . ASP A 1 197 ? 11.541 -12.444 -9.551 1.00 88.62 197 ASP A C 1
ATOM 1568 O O . ASP A 1 197 ? 10.500 -12.981 -9.183 1.00 88.62 197 ASP A O 1
ATOM 1572 N N . LEU A 1 198 ? 11.548 -11.204 -10.050 1.00 90.38 198 LEU A N 1
ATOM 1573 C CA . LEU A 1 198 ? 10.346 -10.397 -10.183 1.00 90.38 198 LEU A CA 1
ATOM 1574 C C . LEU A 1 198 ? 9.466 -10.892 -11.340 1.00 90.38 198 LEU A C 1
ATOM 1576 O O . LEU A 1 198 ? 9.935 -11.029 -12.473 1.00 90.38 198 LEU A O 1
ATOM 1580 N N . SER A 1 199 ? 8.176 -11.101 -11.068 1.00 91.81 199 SER A N 1
ATOM 1581 C CA . SER A 1 199 ? 7.208 -11.514 -12.089 1.00 91.81 199 SER A CA 1
ATOM 1582 C C . SER A 1 199 ? 7.000 -10.436 -13.162 1.00 91.81 199 SER A C 1
ATOM 1584 O O . SER A 1 199 ? 7.140 -9.240 -12.893 1.00 91.81 199 SER A O 1
ATOM 1586 N N . SER A 1 200 ? 6.603 -10.837 -14.373 1.00 93.88 200 SER A N 1
ATOM 1587 C CA . SER A 1 200 ? 6.301 -9.891 -15.456 1.00 93.88 200 SER A CA 1
ATOM 1588 C C . SER A 1 200 ? 5.202 -8.894 -15.084 1.00 93.88 200 SER A C 1
ATOM 1590 O O . SER A 1 200 ? 5.315 -7.714 -15.398 1.00 93.88 200 SER A O 1
ATOM 1592 N N . THR A 1 201 ? 4.162 -9.332 -14.366 1.00 93.00 201 THR A N 1
ATOM 1593 C CA . THR A 1 201 ? 3.072 -8.456 -13.901 1.00 93.00 201 THR A CA 1
ATOM 1594 C C . THR A 1 201 ? 3.574 -7.359 -12.962 1.00 93.00 201 THR A C 1
ATOM 1596 O O . THR A 1 201 ? 3.147 -6.205 -13.054 1.00 93.00 201 THR A O 1
ATOM 1599 N N . ASP A 1 202 ? 4.517 -7.690 -12.081 1.00 93.06 202 ASP A N 1
ATOM 1600 C CA . ASP A 1 202 ? 5.110 -6.701 -11.182 1.00 93.06 202 ASP A CA 1
ATOM 1601 C C . ASP A 1 202 ? 6.046 -5.764 -11.936 1.00 93.06 202 ASP A C 1
ATOM 1603 O O . ASP A 1 202 ? 6.017 -4.557 -11.702 1.00 93.06 202 ASP A O 1
ATOM 1607 N N . LYS A 1 203 ? 6.828 -6.297 -12.886 1.00 94.69 203 LYS A N 1
ATOM 1608 C CA . LYS A 1 203 ? 7.659 -5.484 -13.781 1.00 94.69 203 LYS A CA 1
ATOM 1609 C C . LYS A 1 203 ? 6.832 -4.453 -14.533 1.00 94.69 203 LYS A C 1
ATOM 1611 O O . LYS A 1 203 ? 7.221 -3.293 -14.526 1.00 94.69 203 LYS A O 1
ATOM 1616 N N . LEU A 1 204 ? 5.683 -4.838 -15.086 1.00 95.12 204 LEU A N 1
ATOM 1617 C CA . LEU A 1 204 ? 4.762 -3.915 -15.757 1.00 95.12 204 LEU A CA 1
ATOM 1618 C C . LEU A 1 204 ? 4.269 -2.813 -14.808 1.00 95.12 204 LEU A C 1
ATOM 1620 O O . LEU A 1 204 ? 4.308 -1.635 -15.147 1.00 95.12 204 LEU A O 1
ATOM 1624 N N . SER A 1 205 ? 3.898 -3.171 -13.576 1.00 93.56 205 SER A N 1
ATOM 1625 C CA . SER A 1 205 ? 3.452 -2.192 -12.571 1.00 93.56 205 SER A CA 1
ATOM 1626 C C . SER A 1 205 ? 4.557 -1.194 -12.185 1.00 93.56 205 SER A C 1
ATOM 1628 O O . SER A 1 205 ? 4.294 -0.011 -11.954 1.00 93.56 205 SER A O 1
ATOM 1630 N N . LEU A 1 206 ? 5.812 -1.653 -12.125 1.00 95.12 206 LEU A N 1
ATOM 1631 C CA . LEU A 1 206 ? 6.973 -0.789 -11.904 1.00 95.12 206 LEU A CA 1
ATOM 1632 C C . LEU A 1 206 ? 7.313 0.041 -13.148 1.00 95.12 206 LEU A C 1
ATOM 1634 O O . LEU A 1 206 ? 7.619 1.221 -13.003 1.00 95.12 206 LEU A O 1
ATOM 1638 N N . GLN A 1 207 ? 7.216 -0.520 -14.358 1.00 94.69 207 GLN A N 1
ATOM 1639 C CA . GLN A 1 207 ? 7.389 0.232 -15.604 1.00 94.69 207 GLN A CA 1
ATOM 1640 C C . GLN A 1 207 ? 6.359 1.349 -15.711 1.00 94.69 207 GLN A C 1
ATOM 1642 O O . GLN A 1 207 ? 6.726 2.453 -16.092 1.00 94.69 207 GLN A O 1
ATOM 1647 N N . ASP A 1 208 ? 5.107 1.120 -15.311 1.00 93.12 208 ASP A N 1
ATOM 1648 C CA . ASP A 1 208 ? 4.089 2.170 -15.203 1.00 93.12 208 ASP A CA 1
ATOM 1649 C C . ASP A 1 208 ? 4.519 3.295 -14.264 1.00 93.12 208 ASP A C 1
ATOM 1651 O O . ASP A 1 208 ? 4.323 4.466 -14.587 1.00 93.12 208 ASP A O 1
ATOM 1655 N N . TRP A 1 209 ? 5.123 2.983 -13.114 1.00 94.06 209 TRP A N 1
ATOM 1656 C CA . TRP A 1 209 ? 5.711 4.022 -12.263 1.00 94.06 209 TRP A CA 1
ATOM 1657 C C . TRP A 1 209 ? 6.830 4.767 -12.999 1.00 94.06 209 TRP A C 1
ATOM 1659 O O . TRP A 1 209 ? 6.798 5.993 -13.058 1.00 94.06 209 TRP A O 1
ATOM 1669 N N . ILE A 1 210 ? 7.772 4.033 -13.598 1.00 93.00 210 ILE A N 1
ATOM 1670 C CA . ILE A 1 210 ? 8.935 4.579 -14.313 1.00 93.00 210 ILE A CA 1
ATOM 1671 C C . ILE A 1 210 ? 8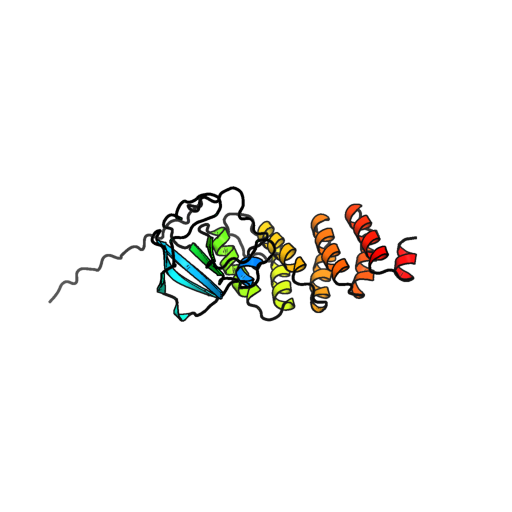.481 5.526 -15.432 1.00 93.00 210 ILE A C 1
ATOM 1673 O O . ILE A 1 210 ? 8.916 6.668 -15.471 1.00 93.00 210 ILE A O 1
ATOM 1677 N N . GLY A 1 211 ? 7.544 5.097 -16.279 1.00 88.88 211 GLY A N 1
ATOM 1678 C CA . GLY A 1 211 ? 7.005 5.891 -17.385 1.00 88.88 211 GLY A CA 1
ATOM 1679 C C . GLY A 1 211 ? 6.309 7.175 -16.943 1.00 88.88 211 GLY A C 1
ATOM 1680 O O . GLY A 1 211 ? 6.453 8.208 -17.584 1.00 88.88 211 GLY A O 1
ATOM 1681 N N . ASN A 1 212 ? 5.576 7.123 -15.831 1.00 86.12 212 ASN A N 1
ATOM 1682 C CA . ASN A 1 212 ? 4.776 8.254 -15.363 1.00 86.12 212 ASN A CA 1
ATOM 1683 C C . ASN A 1 212 ? 5.571 9.299 -14.569 1.00 86.12 212 ASN A C 1
ATOM 1685 O O . ASN A 1 212 ? 5.050 10.389 -14.339 1.00 86.12 212 ASN A O 1
ATOM 1689 N N . THR A 1 213 ? 6.789 8.993 -14.112 1.00 87.50 213 THR A N 1
ATOM 1690 C CA . THR A 1 213 ? 7.622 9.983 -13.407 1.00 87.50 213 THR A CA 1
ATOM 1691 C C . THR A 1 213 ? 8.449 10.853 -14.341 1.00 87.50 213 THR A C 1
ATOM 1693 O O . THR A 1 213 ? 8.918 11.902 -13.906 1.00 87.50 213 THR A O 1
ATOM 1696 N N . LEU A 1 214 ? 8.608 10.449 -15.608 1.00 86.81 214 LEU A N 1
ATOM 1697 C CA . LEU A 1 214 ? 9.422 11.151 -16.609 1.00 86.81 214 LEU A CA 1
ATOM 1698 C C . LEU A 1 214 ? 10.876 11.377 -16.155 1.00 86.81 214 LEU A C 1
ATOM 1700 O O . LEU A 1 214 ? 11.565 12.266 -16.650 1.00 86.81 214 LEU A O 1
ATOM 1704 N N . ASP A 1 215 ? 11.364 10.558 -15.221 1.00 90.25 215 ASP A N 1
ATOM 1705 C CA . ASP A 1 215 ? 12.730 10.652 -14.719 1.00 90.25 215 ASP A CA 1
ATOM 1706 C C . ASP A 1 215 ? 13.723 10.190 -15.802 1.00 90.25 215 ASP A C 1
ATOM 1708 O O . ASP A 1 215 ? 13.619 9.043 -16.244 1.00 90.25 215 ASP A O 1
ATOM 1712 N N . PRO A 1 216 ? 14.699 11.012 -16.238 1.00 89.38 216 PRO A N 1
ATOM 1713 C CA . PRO A 1 216 ? 15.633 10.638 -17.305 1.00 89.38 216 PRO A CA 1
ATOM 1714 C C . PRO A 1 216 ? 16.473 9.390 -17.003 1.00 89.38 216 PRO A C 1
ATOM 1716 O O . PRO A 1 216 ? 16.945 8.717 -17.925 1.00 89.38 216 PRO A O 1
ATOM 1719 N N . ARG A 1 217 ? 16.648 9.038 -15.720 1.00 91.56 217 ARG A N 1
ATOM 1720 C CA . ARG A 1 217 ? 17.355 7.817 -15.302 1.00 91.56 217 ARG A CA 1
ATOM 1721 C C . ARG A 1 217 ? 16.630 6.545 -15.764 1.00 91.56 217 ARG A C 1
ATOM 1723 O O . ARG A 1 217 ? 17.257 5.491 -15.865 1.00 9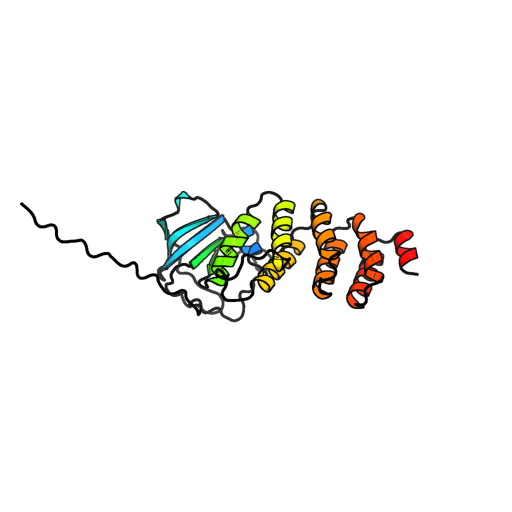1.56 217 ARG A O 1
ATOM 1730 N N . ALA A 1 218 ? 15.342 6.639 -16.104 1.00 92.19 218 ALA A N 1
ATOM 1731 C CA . ALA A 1 218 ? 14.518 5.551 -16.626 1.00 92.19 218 ALA A CA 1
ATOM 1732 C C . ALA A 1 218 ? 15.013 4.963 -17.954 1.00 92.19 218 ALA A C 1
ATOM 1734 O O . ALA A 1 218 ? 14.822 3.771 -18.192 1.00 92.19 218 ALA A O 1
ATOM 1735 N N . ASN A 1 219 ? 15.650 5.771 -18.811 1.00 91.38 219 ASN A N 1
ATOM 1736 C CA . ASN A 1 219 ? 15.981 5.385 -20.188 1.00 91.38 219 ASN A CA 1
ATOM 1737 C C . ASN A 1 219 ? 16.762 4.075 -20.260 1.00 91.38 219 ASN A C 1
ATOM 1739 O O . ASN A 1 219 ? 16.422 3.189 -21.037 1.00 91.38 219 ASN A O 1
ATOM 1743 N N . SER A 1 220 ? 17.792 3.933 -19.426 1.00 90.81 220 SER A N 1
ATOM 1744 C CA . SER A 1 220 ? 18.621 2.727 -19.423 1.00 90.81 220 SER A CA 1
ATOM 1745 C C . SER A 1 220 ? 17.836 1.489 -18.971 1.00 90.81 220 SER A C 1
ATOM 1747 O O . SER A 1 220 ? 18.015 0.428 -19.558 1.00 90.81 220 SER A O 1
ATOM 1749 N N . LEU A 1 221 ? 16.927 1.626 -17.996 1.00 93.50 221 LEU A N 1
ATOM 1750 C CA . LEU A 1 221 ? 16.087 0.516 -17.523 1.00 93.50 221 LEU A CA 1
ATOM 1751 C C . LEU A 1 221 ? 15.074 0.071 -18.581 1.00 93.50 221 LEU A C 1
ATOM 1753 O O . LEU A 1 221 ? 14.837 -1.123 -18.748 1.00 93.50 221 LEU A O 1
ATOM 1757 N N . LEU A 1 222 ? 14.474 1.023 -19.298 1.00 95.12 222 LEU A N 1
ATOM 1758 C CA . LEU A 1 222 ? 13.513 0.726 -20.358 1.00 95.12 222 LEU A CA 1
ATOM 1759 C C . LEU A 1 222 ? 14.197 0.130 -21.596 1.00 95.12 222 LEU A C 1
ATOM 1761 O O . LEU A 1 222 ? 13.649 -0.789 -22.191 1.00 95.12 222 LEU A O 1
ATOM 1765 N N . ILE A 1 223 ? 15.408 0.581 -21.944 1.00 94.50 223 ILE A N 1
ATOM 1766 C CA . ILE A 1 223 ? 16.220 -0.049 -22.999 1.00 94.50 223 ILE A CA 1
ATOM 1767 C C . ILE A 1 223 ? 16.590 -1.484 -22.603 1.00 94.50 223 ILE A C 1
ATOM 1769 O O . ILE A 1 223 ? 16.450 -2.398 -23.409 1.00 94.50 223 ILE A O 1
ATOM 1773 N N . GLU A 1 224 ? 17.009 -1.718 -21.357 1.00 93.56 224 GLU A N 1
ATOM 1774 C CA . GLU A 1 224 ? 17.292 -3.074 -20.871 1.00 93.56 224 GLU A CA 1
ATOM 1775 C C . GLU A 1 224 ? 16.048 -3.975 -20.952 1.00 93.56 224 GLU A C 1
ATOM 1777 O O . GLU A 1 224 ? 16.148 -5.142 -21.336 1.00 93.56 224 GLU A O 1
ATOM 1782 N N . ALA A 1 225 ? 14.866 -3.422 -20.663 1.00 95.62 225 ALA A N 1
ATOM 1783 C CA . ALA A 1 225 ? 13.594 -4.134 -20.728 1.00 95.62 225 ALA A CA 1
ATOM 1784 C C . ALA A 1 225 ? 13.246 -4.666 -22.129 1.00 95.62 225 ALA A C 1
ATOM 1786 O O . ALA A 1 225 ? 12.511 -5.651 -22.223 1.00 95.62 225 ALA A O 1
ATOM 1787 N N . LEU A 1 226 ? 13.800 -4.081 -23.200 1.00 96.12 226 LEU A N 1
ATOM 1788 C CA . LEU A 1 226 ? 13.635 -4.574 -24.574 1.00 96.12 226 LEU A CA 1
ATOM 1789 C C . LEU A 1 226 ? 14.224 -5.979 -24.770 1.00 96.12 226 LEU A C 1
ATOM 1791 O O . LEU A 1 226 ? 13.769 -6.718 -25.636 1.00 96.12 226 LEU A O 1
ATOM 1795 N N . ASN A 1 227 ? 15.173 -6.387 -23.920 1.00 94.00 227 ASN A N 1
ATOM 1796 C CA . ASN A 1 227 ? 15.759 -7.731 -23.928 1.00 94.00 227 ASN A CA 1
ATOM 1797 C C . ASN A 1 227 ? 14.970 -8.747 -23.079 1.00 94.00 227 ASN A C 1
ATOM 1799 O O . ASN A 1 227 ? 15.412 -9.883 -22.885 1.00 94.00 227 ASN A O 1
ATOM 1803 N N . SER A 1 228 ? 13.823 -8.354 -22.515 1.00 94.81 228 SER A N 1
ATOM 1804 C CA . SER A 1 228 ? 12.972 -9.260 -21.747 1.00 94.81 228 SER A CA 1
ATOM 1805 C C . SER A 1 228 ? 12.420 -10.384 -22.628 1.00 94.81 228 SER A C 1
ATOM 1807 O O . SER A 1 228 ? 12.030 -10.174 -23.772 1.00 94.81 228 SER A O 1
ATOM 1809 N N . LYS A 1 229 ? 12.303 -11.592 -22.063 1.00 94.25 229 LYS A N 1
ATOM 1810 C CA . LYS A 1 229 ? 11.600 -12.712 -22.717 1.00 94.25 229 LYS A CA 1
ATOM 1811 C C . LYS A 1 229 ? 10.080 -12.526 -22.729 1.00 94.25 229 LYS A C 1
ATOM 1813 O O . LYS A 1 229 ? 9.380 -13.224 -23.457 1.00 94.25 229 LYS A O 1
ATOM 1818 N N . ASP A 1 230 ? 9.566 -11.627 -21.893 1.00 96.56 230 ASP A N 1
ATOM 1819 C CA . ASP A 1 230 ? 8.142 -11.338 -21.808 1.00 96.56 230 ASP A CA 1
ATOM 1820 C C . ASP A 1 230 ? 7.754 -10.236 -22.799 1.00 96.56 230 ASP A C 1
ATOM 1822 O O . ASP A 1 230 ? 8.143 -9.076 -22.644 1.00 96.56 230 ASP A O 1
ATOM 1826 N N . ARG A 1 231 ? 6.944 -10.598 -23.800 1.00 96.81 231 ARG A N 1
ATOM 1827 C CA . ARG A 1 231 ? 6.500 -9.677 -24.855 1.00 96.81 231 ARG A CA 1
ATOM 1828 C C . ARG A 1 231 ? 5.718 -8.468 -24.337 1.00 96.81 231 ARG A C 1
ATOM 1830 O O . ARG A 1 231 ? 5.727 -7.435 -24.996 1.00 96.81 231 ARG A O 1
ATOM 1837 N N . PHE A 1 232 ? 5.022 -8.584 -23.203 1.00 97.12 232 PHE A N 1
ATOM 1838 C CA . PHE A 1 232 ? 4.258 -7.474 -22.639 1.00 97.12 232 PHE A CA 1
ATOM 1839 C C . PHE A 1 232 ? 5.200 -6.462 -21.996 1.00 97.12 232 PHE A C 1
ATOM 1841 O O . PHE A 1 232 ? 5.042 -5.272 -22.237 1.00 97.12 232 PHE A O 1
ATOM 1848 N N . VAL A 1 233 ? 6.226 -6.929 -21.276 1.00 97.12 233 VAL A N 1
ATOM 1849 C CA . VAL A 1 233 ? 7.292 -6.067 -20.727 1.00 97.12 233 VAL A CA 1
ATOM 1850 C C . VAL A 1 233 ? 8.035 -5.331 -21.847 1.00 97.12 233 VAL A C 1
ATOM 1852 O O . VAL A 1 233 ? 8.307 -4.137 -21.719 1.00 97.12 233 VAL A O 1
ATOM 1855 N N . VAL A 1 234 ? 8.322 -6.021 -22.959 1.00 97.31 234 VAL A N 1
ATOM 1856 C CA . VAL A 1 234 ? 8.937 -5.409 -24.151 1.00 97.31 234 VAL A CA 1
ATOM 1857 C C . VAL A 1 234 ? 8.002 -4.372 -24.777 1.00 97.31 234 VAL A C 1
ATOM 1859 O O . VAL A 1 234 ? 8.395 -3.226 -24.965 1.00 97.31 234 VAL A O 1
ATOM 1862 N N . SER A 1 235 ? 6.753 -4.742 -25.073 1.00 96.94 235 SER A N 1
ATOM 1863 C CA . SER A 1 235 ? 5.769 -3.846 -25.701 1.00 96.94 235 SER A CA 1
ATOM 1864 C C . SER A 1 235 ? 5.513 -2.587 -24.871 1.00 96.94 235 SER A C 1
ATOM 1866 O O . SER A 1 235 ? 5.357 -1.490 -25.416 1.00 96.94 235 SER A O 1
ATOM 1868 N N . ASP A 1 236 ? 5.462 -2.736 -23.552 1.00 96.50 236 ASP A N 1
ATOM 1869 C CA . ASP A 1 236 ? 5.281 -1.631 -22.625 1.00 96.50 236 ASP A CA 1
ATOM 1870 C C . ASP A 1 236 ? 6.510 -0.705 -22.593 1.00 96.50 236 ASP A C 1
ATOM 1872 O O . ASP A 1 236 ? 6.373 0.518 -22.682 1.00 96.50 236 ASP A O 1
ATOM 1876 N N . ALA A 1 237 ? 7.719 -1.278 -22.586 1.00 96.56 237 ALA A N 1
ATOM 1877 C CA . ALA A 1 237 ? 8.961 -0.517 -22.700 1.00 96.56 237 ALA A CA 1
ATOM 1878 C C . ALA A 1 237 ? 9.024 0.293 -24.002 1.00 96.56 237 ALA A C 1
ATOM 1880 O O . ALA A 1 237 ? 9.313 1.487 -23.953 1.00 96.56 237 ALA A O 1
ATOM 1881 N N . VAL A 1 238 ? 8.691 -0.313 -25.149 1.00 96.12 238 VAL A N 1
ATOM 1882 C CA . VAL A 1 238 ? 8.634 0.379 -26.451 1.00 96.12 238 VAL A CA 1
ATOM 1883 C C . VAL A 1 238 ? 7.667 1.560 -26.393 1.00 96.12 238 VAL A C 1
ATOM 1885 O O . VAL A 1 238 ? 8.015 2.670 -26.799 1.00 96.12 238 VAL A O 1
ATOM 1888 N N . THR A 1 239 ? 6.468 1.350 -25.844 1.00 95.06 239 THR A N 1
ATOM 1889 C CA . THR A 1 239 ? 5.452 2.407 -25.714 1.00 95.06 239 THR A CA 1
ATOM 1890 C C . THR A 1 239 ? 5.986 3.580 -24.896 1.00 95.06 239 THR A C 1
ATOM 1892 O O . THR A 1 239 ? 5.854 4.735 -25.299 1.00 95.06 239 THR A O 1
ATOM 1895 N N . LYS A 1 240 ? 6.645 3.302 -23.769 1.00 94.38 240 LYS A N 1
ATOM 1896 C CA . LYS A 1 240 ? 7.192 4.339 -22.888 1.00 94.38 240 LYS A CA 1
ATOM 1897 C C . LYS A 1 240 ? 8.390 5.059 -23.504 1.00 94.38 240 LYS A C 1
ATOM 1899 O O . LYS A 1 240 ? 8.457 6.285 -23.428 1.00 94.38 240 LYS A O 1
ATOM 1904 N N . LEU A 1 241 ? 9.295 4.328 -24.155 1.00 94.88 241 LEU A N 1
ATOM 1905 C CA . LEU A 1 241 ? 10.444 4.899 -24.862 1.00 94.88 241 LEU A CA 1
ATOM 1906 C C . LEU A 1 241 ? 10.005 5.846 -25.983 1.00 94.88 241 LEU A C 1
ATOM 1908 O O . LEU A 1 241 ? 10.505 6.962 -26.071 1.00 94.88 241 LEU A O 1
ATOM 1912 N N . THR A 1 242 ? 9.023 5.437 -26.785 1.00 92.38 242 THR A N 1
ATOM 1913 C CA . THR A 1 242 ? 8.515 6.234 -27.913 1.00 92.38 242 THR A CA 1
ATOM 1914 C C . THR A 1 242 ? 7.652 7.420 -27.480 1.00 92.38 242 THR A C 1
ATOM 1916 O O . THR A 1 242 ? 7.738 8.484 -28.090 1.00 92.38 242 THR A O 1
ATOM 1919 N N . SER A 1 243 ? 6.838 7.259 -26.431 1.00 89.31 243 SER A N 1
ATOM 1920 C CA . SER A 1 243 ? 5.849 8.270 -26.023 1.00 89.31 243 SER A CA 1
ATOM 1921 C C . SER A 1 243 ? 6.392 9.297 -25.032 1.00 89.31 243 SER A C 1
ATOM 1923 O O . SER A 1 243 ? 5.961 10.447 -25.055 1.00 89.31 243 SER A O 1
ATOM 1925 N N . TYR A 1 244 ? 7.313 8.894 -24.151 1.00 88.75 244 TYR A N 1
ATOM 1926 C CA . TYR A 1 244 ? 7.736 9.715 -23.009 1.00 88.75 244 TYR A CA 1
ATOM 1927 C C . TYR A 1 244 ? 9.229 10.044 -22.997 1.00 88.75 244 TYR A C 1
ATOM 1929 O O . TYR A 1 244 ? 9.619 11.047 -22.406 1.00 88.75 244 TYR A O 1
ATOM 1937 N N . TYR A 1 245 ? 10.062 9.229 -23.647 1.00 90.56 245 TYR A N 1
ATOM 1938 C CA . TYR A 1 245 ? 11.520 9.289 -23.493 1.00 90.56 245 TYR A CA 1
ATOM 1939 C C . TYR A 1 245 ? 12.298 9.407 -24.804 1.00 90.56 245 TYR A C 1
ATOM 1941 O O . TYR A 1 245 ? 13.511 9.200 -24.817 1.00 90.56 245 TYR A O 1
ATOM 1949 N N . ARG A 1 246 ? 11.627 9.764 -25.898 1.00 88.31 246 ARG A N 1
ATOM 1950 C CA . ARG A 1 246 ? 12.208 9.755 -27.239 1.00 88.31 246 ARG A CA 1
ATOM 1951 C C . ARG A 1 246 ? 13.455 10.641 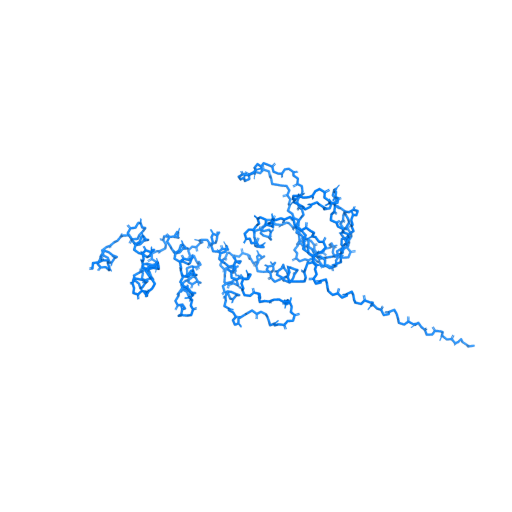-27.351 1.00 88.31 246 ARG A C 1
ATOM 1953 O O . ARG A 1 246 ? 13.402 11.837 -27.077 1.00 88.31 246 ARG A O 1
ATOM 1960 N N . ASN A 1 247 ? 14.567 10.046 -27.770 1.00 88.31 247 ASN A N 1
ATOM 1961 C CA . ASN A 1 247 ? 15.836 10.693 -28.099 1.00 88.31 247 ASN A CA 1
ATOM 1962 C C . ASN A 1 247 ? 16.696 9.768 -28.982 1.00 88.31 247 ASN A C 1
ATOM 1964 O O . ASN A 1 247 ? 16.377 8.592 -29.144 1.00 88.31 247 ASN A O 1
ATOM 1968 N N . ASP A 1 248 ? 17.827 10.263 -29.487 1.00 89.12 248 ASP A N 1
ATOM 1969 C CA . ASP A 1 248 ? 18.714 9.505 -30.385 1.00 89.12 248 ASP A CA 1
ATOM 1970 C C . ASP A 1 248 ? 19.144 8.139 -29.821 1.00 89.12 248 ASP A C 1
ATOM 1972 O O . ASP A 1 248 ? 19.222 7.153 -30.552 1.00 89.12 248 ASP A O 1
ATOM 1976 N N . LYS A 1 249 ? 19.382 8.046 -28.504 1.00 87.00 249 LYS A N 1
ATOM 1977 C CA . LYS A 1 249 ? 19.773 6.790 -27.844 1.00 87.00 249 LYS A CA 1
ATOM 1978 C C . LYS A 1 249 ? 18.618 5.792 -27.802 1.00 87.00 249 LYS A C 1
ATOM 1980 O O . LYS A 1 249 ? 18.849 4.596 -27.961 1.00 87.00 249 LYS A O 1
ATOM 1985 N N . THR A 1 250 ? 17.395 6.252 -27.546 1.00 88.25 250 THR A N 1
ATOM 1986 C CA . THR A 1 250 ? 16.222 5.367 -27.518 1.00 88.25 250 THR A CA 1
ATOM 1987 C C . THR A 1 250 ? 15.809 4.958 -28.922 1.00 88.25 250 THR A C 1
ATOM 1989 O O . THR A 1 250 ? 15.453 3.804 -29.114 1.00 88.25 250 THR A O 1
ATOM 1992 N N . ASP A 1 251 ? 15.914 5.861 -29.898 1.00 87.81 251 ASP A N 1
ATOM 1993 C CA . ASP A 1 251 ? 15.609 5.568 -31.299 1.00 87.81 251 ASP A CA 1
ATOM 1994 C C . ASP A 1 251 ? 16.593 4.517 -31.838 1.00 87.81 251 ASP A C 1
ATOM 1996 O O . ASP A 1 251 ? 16.163 3.528 -32.420 1.00 87.81 251 ASP A O 1
ATOM 2000 N N . ALA A 1 252 ? 17.890 4.639 -31.529 1.00 89.25 252 ALA A N 1
ATOM 2001 C CA . ALA A 1 252 ? 18.887 3.624 -31.874 1.00 89.25 252 ALA A CA 1
ATOM 2002 C C . ALA A 1 252 ? 18.646 2.260 -31.201 1.00 89.25 252 ALA A C 1
ATOM 2004 O O . ALA A 1 252 ? 19.004 1.235 -31.769 1.00 89.25 252 ALA A O 1
ATOM 2005 N N . ALA A 1 253 ? 18.059 2.231 -30.001 1.00 88.94 253 ALA A N 1
ATOM 2006 C CA . ALA A 1 253 ? 17.755 0.988 -29.289 1.00 88.94 253 ALA A CA 1
ATOM 2007 C C . ALA A 1 253 ? 16.490 0.274 -29.802 1.00 88.94 253 ALA A C 1
ATOM 2009 O O . ALA A 1 253 ? 16.255 -0.874 -29.433 1.00 88.94 253 ALA A O 1
ATOM 2010 N N . LEU A 1 254 ? 15.660 0.959 -30.594 1.00 89.50 254 LEU A N 1
ATOM 2011 C CA . LEU A 1 254 ? 14.409 0.438 -31.154 1.00 89.50 254 LEU A CA 1
ATOM 2012 C C . LEU A 1 254 ? 14.548 -0.043 -32.612 1.00 89.50 254 LEU A C 1
ATOM 2014 O O . LEU A 1 254 ? 13.580 -0.587 -33.147 1.00 89.50 254 LEU A O 1
ATOM 2018 N N . LEU A 1 255 ? 15.709 0.182 -33.237 1.00 82.50 255 LEU A N 1
ATOM 2019 C CA . LEU A 1 255 ? 16.077 -0.278 -34.584 1.00 82.50 255 LEU A CA 1
ATOM 2020 C C . LEU A 1 255 ? 16.720 -1.668 -34.539 1.00 82.50 255 LEU A C 1
ATOM 2022 O O . LEU A 1 255 ? 16.424 -2.459 -35.462 1.00 82.50 255 LEU A O 1
#

Foldseek 3Di:
DDDDDDDDDPPPPPPDADPDDLPPADPDPPDLAPLVLLLQFQWKFWAKDALQQKGQGCATLHHDRVCHRPIDHDPGADDHPPDRDRRHIATGKMKTWGAFDPDDDPVDGPNDIDIDIDRHQQVSLCCNVLNVLSPDDDLLSSLLSLLQLCPQVNDDDPDSHPDRCNVRSVSNNLVSLVVSQDPVNVVSLVVVLPDPPDDPVVNLSSLVSLLVNLPLVSLVVLLVQCPDPDVVSNVSSLCSCVPRNDDPVSVVSVD

Secondary structure (DSSP, 8-state):
--------------PPPPSS-SS---S----S-HHHHHHH-SEEEEEEEETTTEEEEEEEEES-GGGTTPEEE-SS--B-TTS-PBPPPEEEEEEEEEPPPSS-BTTB---S-EEEEE-SHHHHHHHHHHHHHHTSSSHHHHHHHHHHHTSGGGS--TTS-SS-SHHHHHHHHHHHHHH---GGGHHHHHHHHT-TT--HHHHHHHHHHHHHHT-TTHHHHHHHHTT-S-HHHHHHHHHHHHHH--SHHHHHH--

pLDDT: mean 82.67, std 17.73, range [32.88, 97.81]